Protein AF-0000000067234450 (afdb_homodimer)

Secondary structure (DSSP, 8-state):
--HHHHHHHHHHTSTTEEEEEEEETTS-EEEE--S-HHHHHHHHHHHHHHHHHHHHHHHHH-TT--EEEEEEEESS-EEEEEE-SSEEEEEEE-TTSTT-/--HHHHHHHHHHTSTTEEEEEEEETTS-EEEE--S-HHHHHHHHHHHHHHHHHHHHHHHHH-TT--EEEEEEEESS-EEEEEE-SSEEEEEEE-TTSTT-

Nearest PDB structures (foldseek):
  8glv-assembly1_AI  TM=9.436E-01  e=2.219E-16  Chlamydomonas reinhardtii
  8glv-assembly1_GY  TM=9.343E-01  e=1.827E-13  Chlamydomonas reinhardtii
  7k5b-assembly1_G  TM=9.226E-01  e=9.571E-09  Tetrahymena thermophila
  8bwy-assembly1_G  TM=8.558E-01  e=1.425E-08  Chlamydomonas reinhardtii
  3cpt-assembly1_B  TM=8.451E-01  e=1.209E-04  unclassified

InterPro domains:
  IPR004942 Roadblock/LAMTOR2 domain [PF03259] (5-93)
  IPR004942 Roadblock/LAMTOR2 domain [SM00960] (4-93)
  IPR016561 Dynein light chain roadblock-type 1/2 [PIRSF009998] (1-96)

pLDDT: mean 90.25, std 10.46, range [35.22, 97.88]

Sequence (200 aa):
MSDIESTLTRIQGHKGVIGVIIVNNQGVPLRSTFEHDAMTKQYADLVPGLADLARNLVRDLDPQNDLEFLRIRSHKHEIMVAAKDDFVLLVIQDPNAASTMSDIESTLTRIQGHKGVIGVIIVNNQGVPLRSTFEHDAMTKQYADLVPGLADLARNLVRDLDPQNDLEFLRIRSHKHEIMVAAKDDFVLLVIQDPNAAST

Structure (mmCIF, N/CA/C/O backbone):
data_AF-0000000067234450-model_v1
#
loop_
_entity.id
_entity.type
_entity.pdbx_description
1 polymer 'Dynein light chain roadblock'
#
loop_
_atom_site.group_PDB
_atom_site.id
_atom_site.type_symbol
_atom_site.label_atom_id
_atom_site.label_alt_id
_atom_site.label_comp_id
_atom_site.label_asym_id
_atom_site.label_entity_id
_atom_site.label_seq_id
_atom_site.pdbx_PDB_ins_code
_atom_site.Cartn_x
_atom_site.Cartn_y
_atom_site.Cartn_z
_atom_site.occupancy
_atom_site.B_iso_or_equiv
_atom_site.auth_seq_id
_atom_site.auth_comp_id
_atom_site.auth_asym_id
_atom_site.auth_atom_id
_atom_site.pdbx_PDB_model_num
ATOM 1 N N . MET A 1 1 ? 11.812 23.672 19.453 1 47.47 1 MET A N 1
ATOM 2 C CA . MET A 1 1 ? 11.07 22.859 18.5 1 47.47 1 MET A CA 1
ATOM 3 C C . MET A 1 1 ? 11.188 21.375 18.844 1 47.47 1 MET A C 1
ATOM 5 O O . MET A 1 1 ? 12.289 20.859 19.016 1 47.47 1 MET A O 1
ATOM 9 N N . SER A 1 2 ? 10.125 20.734 19.328 1 68.44 2 SER A N 1
ATOM 10 C CA . SER A 1 2 ? 10.188 19.359 19.828 1 68.44 2 SER A CA 1
ATOM 11 C C . SER A 1 2 ? 10.766 18.422 18.766 1 68.44 2 SER A C 1
ATOM 13 O O . SER A 1 2 ? 10.789 18.75 17.578 1 68.44 2 SER A O 1
ATOM 15 N N . ASP A 1 3 ? 11.547 17.547 19.234 1 80.62 3 ASP A N 1
ATOM 16 C CA . ASP A 1 3 ? 12.203 16.516 18.438 1 80.62 3 ASP A CA 1
ATOM 17 C C . ASP A 1 3 ? 11.281 16 17.328 1 80.62 3 ASP A C 1
ATOM 19 O O . ASP A 1 3 ? 11.719 15.781 16.203 1 80.62 3 ASP A O 1
ATOM 23 N N . ILE A 1 4 ? 10 16.203 17.625 1 79 4 ILE A N 1
ATOM 24 C CA . ILE A 1 4 ? 9.047 15.742 16.625 1 79 4 ILE A CA 1
ATOM 25 C C . ILE A 1 4 ? 8.922 16.781 15.516 1 79 4 ILE A C 1
ATOM 27 O O . ILE A 1 4 ? 8.875 16.422 14.328 1 79 4 ILE A O 1
ATOM 31 N N . GLU A 1 5 ? 8.992 18.047 15.906 1 82.88 5 GLU A N 1
ATOM 32 C CA . GLU A 1 5 ? 8.875 19.125 14.922 1 82.88 5 GLU A CA 1
ATOM 33 C C . GLU A 1 5 ? 10.039 19.109 13.938 1 82.88 5 GLU A C 1
ATOM 35 O O . GLU A 1 5 ? 9.859 19.344 12.742 1 82.88 5 GLU A O 1
ATOM 40 N N . SER A 1 6 ? 11.125 18.875 14.57 1 84.94 6 SER A N 1
ATOM 41 C CA . SER A 1 6 ? 12.305 18.844 13.719 1 84.94 6 SER A CA 1
ATOM 42 C C . SER A 1 6 ? 12.227 17.703 12.703 1 84.94 6 SER A C 1
ATOM 44 O O . SER A 1 6 ? 12.594 17.891 11.539 1 84.94 6 SER A O 1
ATOM 46 N N . THR A 1 7 ? 11.75 16.562 13.164 1 83.94 7 THR A N 1
ATOM 47 C CA . THR A 1 7 ? 11.609 15.422 12.273 1 83.94 7 THR A CA 1
ATOM 48 C C . THR A 1 7 ? 10.57 15.711 11.188 1 83.94 7 THR A C 1
ATOM 50 O O . THR A 1 7 ? 10.797 15.422 10.016 1 83.94 7 THR A O 1
ATOM 53 N N . LEU A 1 8 ? 9.484 16.312 11.555 1 86.75 8 LEU A N 1
ATOM 54 C CA . LEU A 1 8 ? 8.414 16.609 10.609 1 86.75 8 LEU A CA 1
ATOM 55 C C . LEU A 1 8 ? 8.883 17.594 9.547 1 86.75 8 LEU A C 1
ATOM 57 O O . LEU A 1 8 ? 8.539 17.453 8.375 1 86.75 8 LEU A O 1
ATOM 61 N N . THR A 1 9 ? 9.672 18.578 10.078 1 85.31 9 THR A N 1
ATOM 62 C CA . THR A 1 9 ? 10.203 19.594 9.172 1 85.31 9 THR A CA 1
ATOM 63 C C . THR A 1 9 ? 11.141 18.969 8.148 1 85.31 9 THR A C 1
ATOM 65 O O . THR A 1 9 ? 11.109 19.312 6.969 1 85.31 9 THR A O 1
ATOM 68 N N . ARG A 1 10 ? 11.852 18.031 8.68 1 89.62 10 ARG A N 1
ATOM 69 C CA . ARG A 1 10 ? 12.789 17.344 7.797 1 89.62 10 ARG A CA 1
ATOM 70 C C . ARG A 1 10 ? 12.039 16.531 6.734 1 89.62 10 ARG A C 1
ATOM 72 O O . ARG A 1 10 ? 12.375 16.594 5.551 1 89.62 10 ARG A O 1
ATOM 79 N N . ILE A 1 11 ? 11.039 15.875 7.145 1 90.12 11 ILE A N 1
ATOM 80 C CA . ILE A 1 11 ? 10.266 15.047 6.227 1 90.12 11 ILE A CA 1
ATOM 81 C C . ILE A 1 11 ? 9.555 15.93 5.211 1 90.12 11 ILE A C 1
ATOM 83 O O . ILE A 1 11 ? 9.531 15.625 4.016 1 90.12 11 ILE A O 1
ATOM 87 N N . GLN A 1 12 ? 9.023 16.953 5.719 1 89.88 12 GLN A N 1
ATOM 88 C CA . GLN A 1 12 ? 8.297 17.891 4.867 1 89.88 12 GLN A CA 1
ATOM 89 C C . GLN A 1 12 ? 9.219 18.516 3.824 1 89.88 12 GLN A C 1
ATOM 91 O O . GLN A 1 12 ? 8.766 18.922 2.75 1 89.88 12 GLN A O 1
ATOM 96 N N . GLY A 1 13 ? 10.453 18.609 4.184 1 89 13 GLY A N 1
ATOM 97 C CA . GLY A 1 13 ? 11.43 19.234 3.309 1 89 13 GLY A CA 1
ATOM 98 C C . GLY A 1 13 ? 11.867 18.344 2.164 1 89 13 GLY A C 1
ATOM 99 O O . GLY A 1 13 ? 12.5 18.797 1.215 1 89 13 GLY A O 1
ATOM 100 N N . HIS A 1 14 ? 11.508 17.078 2.262 1 89.44 14 HIS A N 1
ATOM 101 C CA . HIS A 1 14 ? 11.867 16.141 1.203 1 89.44 14 HIS A CA 1
ATOM 102 C C . HIS A 1 14 ? 11.117 16.453 -0.088 1 89.44 14 HIS A C 1
ATOM 104 O O . HIS A 1 14 ? 9.945 16.844 -0.053 1 89.44 14 HIS A O 1
ATOM 110 N N . LYS A 1 15 ? 11.836 16.234 -1.174 1 89 15 LYS A N 1
ATOM 111 C CA . LYS A 1 15 ? 11.266 16.516 -2.488 1 89 15 LYS A CA 1
ATOM 112 C C . LYS A 1 15 ? 10 15.695 -2.723 1 89 15 LYS A C 1
ATOM 114 O O . LYS A 1 15 ? 9.992 14.484 -2.5 1 89 15 LYS A O 1
ATOM 119 N N . GLY A 1 16 ? 8.961 16.453 -3.09 1 93.25 16 GLY A N 1
ATOM 120 C CA . GLY A 1 16 ? 7.727 15.789 -3.494 1 93.25 16 GLY A CA 1
ATOM 121 C C . GLY A 1 16 ? 6.734 15.633 -2.359 1 93.25 16 GLY A C 1
ATOM 122 O O . GLY A 1 16 ? 5.57 15.297 -2.586 1 93.25 16 GLY A O 1
ATOM 123 N N . VAL A 1 17 ? 7.211 15.898 -1.128 1 94.81 17 VAL A N 1
ATOM 124 C CA . VAL A 1 17 ? 6.297 15.773 0.002 1 94.81 17 VAL A CA 1
ATOM 125 C C . VAL A 1 17 ? 5.328 16.953 0.019 1 94.81 17 VAL A C 1
ATOM 127 O O . VAL A 1 17 ? 5.746 18.109 -0.006 1 94.81 17 VAL A O 1
ATOM 130 N N . ILE A 1 18 ? 4.105 16.594 0.084 1 94.19 18 ILE A N 1
ATOM 131 C CA . ILE A 1 18 ? 3.033 17.594 0.063 1 94.19 18 ILE A CA 1
ATOM 132 C C . ILE A 1 18 ? 2.564 17.875 1.489 1 94.19 18 ILE A C 1
ATOM 134 O O . ILE A 1 18 ? 2.242 19.016 1.826 1 94.19 18 ILE A O 1
ATOM 138 N N . GLY A 1 19 ? 2.551 16.844 2.34 1 94.81 19 GLY A N 1
ATOM 139 C CA . GLY A 1 19 ? 2.098 17.016 3.713 1 94.81 19 GLY A CA 1
ATOM 140 C C . GLY A 1 19 ? 2.367 15.797 4.582 1 94.81 19 GLY A C 1
ATOM 141 O O . GLY A 1 19 ? 2.621 14.703 4.07 1 94.81 19 GLY A O 1
ATOM 142 N N . VAL A 1 20 ? 2.381 16.094 5.809 1 95.88 20 VAL A N 1
ATOM 143 C CA . VAL A 1 20 ? 2.604 15.062 6.816 1 95.88 20 VAL A CA 1
ATOM 144 C C . VAL A 1 20 ? 1.53 15.156 7.898 1 95.88 20 VAL A C 1
ATOM 146 O O . VAL A 1 20 ? 1.185 16.25 8.344 1 95.88 20 VAL A O 1
ATOM 149 N N . ILE A 1 21 ? 0.968 14.031 8.242 1 95.44 21 ILE A N 1
ATOM 150 C CA . ILE A 1 21 ? -0.018 13.969 9.32 1 95.44 21 ILE A CA 1
ATOM 151 C C . ILE A 1 21 ? 0.368 12.875 10.312 1 95.44 21 ILE A C 1
ATOM 153 O O . ILE A 1 21 ? 0.78 11.781 9.914 1 95.44 21 ILE A O 1
ATOM 157 N N . ILE A 1 22 ? 0.285 13.203 11.547 1 94.94 22 ILE A N 1
ATOM 158 C CA . ILE A 1 22 ? 0.417 12.211 12.602 1 94.94 22 ILE A CA 1
ATOM 159 C C . ILE A 1 22 ? -0.923 12.031 13.32 1 94.94 22 ILE A C 1
ATOM 161 O O . ILE A 1 22 ? -1.525 13.016 13.766 1 94.94 22 ILE A O 1
ATOM 165 N N . VAL A 1 23 ? -1.332 10.758 13.336 1 95 23 VAL A N 1
ATOM 166 C CA . VAL A 1 23 ? -2.627 10.445 13.93 1 95 23 VAL A CA 1
ATOM 167 C C . VAL A 1 23 ? -2.441 9.453 15.078 1 95 23 VAL A C 1
ATOM 169 O O . VAL A 1 23 ? -1.629 8.531 14.992 1 95 23 VAL A O 1
ATOM 172 N N . ASN A 1 24 ? -3.188 9.648 16.156 1 91.25 24 ASN A N 1
ATOM 173 C CA . ASN A 1 24 ? -3.105 8.672 17.25 1 91.25 24 ASN A CA 1
ATOM 174 C C . ASN A 1 24 ? -3.994 7.461 16.969 1 91.25 24 ASN A C 1
ATOM 176 O O . ASN A 1 24 ? -4.609 7.363 15.914 1 91.25 24 ASN A O 1
ATOM 180 N N . A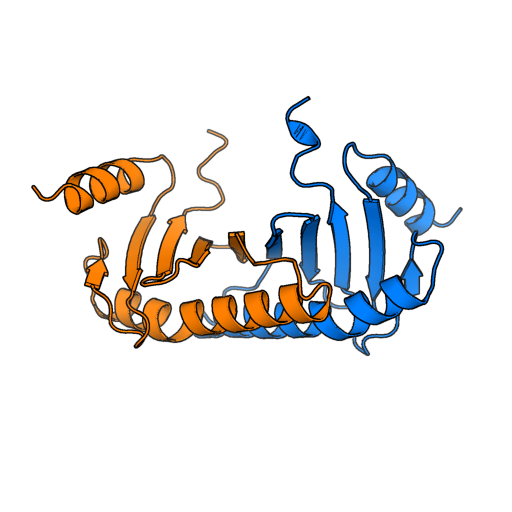SN A 1 25 ? -4.066 6.527 17.969 1 83.19 25 ASN A N 1
ATOM 181 C CA . ASN A 1 25 ? -4.766 5.258 17.781 1 83.19 25 ASN A CA 1
ATOM 182 C C . ASN A 1 25 ? -6.277 5.457 17.75 1 83.19 25 ASN A C 1
ATOM 184 O O . ASN A 1 25 ? -7.016 4.559 17.344 1 83.19 25 ASN A O 1
ATOM 188 N N . GLN A 1 26 ? -6.68 6.684 18.094 1 83.5 26 GLN A N 1
ATOM 189 C CA . GLN A 1 26 ? -8.109 6.977 18.078 1 83.5 26 GLN A CA 1
ATOM 190 C C . GLN A 1 26 ? -8.5 7.695 16.797 1 83.5 26 GLN A C 1
ATOM 192 O O . GLN A 1 26 ? -9.656 8.109 16.641 1 83.5 26 GLN A O 1
ATOM 197 N N . GLY A 1 27 ? -7.543 7.895 15.93 1 85.69 27 GLY A N 1
ATOM 198 C CA . GLY A 1 27 ? -7.824 8.547 14.664 1 85.69 27 GLY A CA 1
ATOM 199 C C . GLY A 1 27 ? -7.805 10.062 14.75 1 85.69 27 GLY A C 1
ATOM 200 O O . GLY A 1 27 ? -8.258 10.75 13.836 1 85.69 27 GLY A O 1
ATOM 201 N N . VAL A 1 28 ? -7.289 10.586 15.883 1 92.44 28 VAL A N 1
ATOM 202 C CA . VAL A 1 28 ? -7.234 12.031 16.094 1 92.44 28 VAL A CA 1
ATOM 203 C C . VAL A 1 28 ? -5.887 12.562 15.617 1 92.44 28 VAL A C 1
ATOM 205 O O . VAL A 1 28 ? -4.832 12.102 16.062 1 92.44 28 VAL A O 1
ATOM 208 N N . PRO A 1 29 ? -5.934 13.539 14.688 1 94.62 29 PRO A N 1
ATOM 209 C CA . PRO A 1 29 ? -4.66 14.117 14.258 1 94.62 29 PRO A CA 1
ATOM 210 C C . PRO A 1 29 ? -3.908 14.805 15.391 1 94.62 29 PRO A C 1
ATOM 212 O O . PRO A 1 29 ? -4.492 15.602 16.125 1 94.62 29 PRO A O 1
ATOM 215 N N . LEU A 1 30 ? -2.697 14.492 15.562 1 92.94 30 LEU A N 1
ATOM 216 C CA . LEU A 1 30 ? -1.814 15.109 16.547 1 92.94 30 LEU A CA 1
ATOM 217 C C . LEU A 1 30 ? -1.025 16.25 15.922 1 92.94 30 LEU A C 1
ATOM 219 O O . LEU A 1 30 ? -0.76 17.266 16.578 1 92.94 30 LEU A O 1
ATOM 223 N N . ARG A 1 31 ? -0.593 16.062 14.734 1 93.12 31 ARG A N 1
ATOM 224 C CA . ARG A 1 31 ? 0.167 17.031 13.953 1 93.12 31 ARG A CA 1
ATOM 225 C C . ARG A 1 31 ? -0.215 16.969 12.477 1 93.12 31 ARG A C 1
ATOM 227 O O . ARG A 1 31 ? -0.597 15.906 11.977 1 93.12 31 ARG A O 1
ATOM 234 N N . SER A 1 32 ? -0.138 18.078 11.875 1 94 32 SER A N 1
ATOM 235 C CA . SER A 1 32 ? -0.39 18.156 10.438 1 94 32 SER A CA 1
ATOM 236 C C . SER A 1 32 ? 0.339 19.344 9.82 1 94 32 SER A C 1
ATOM 238 O O . SER A 1 32 ? 0.414 20.422 10.422 1 94 32 SER A O 1
ATOM 240 N N . THR A 1 33 ? 0.891 19.125 8.688 1 93.38 33 THR A N 1
ATOM 241 C CA . THR A 1 33 ? 1.542 20.234 7.992 1 93.38 33 THR A CA 1
ATOM 242 C C . THR A 1 33 ? 0.594 20.875 6.977 1 93.38 33 THR A C 1
ATOM 244 O O . THR A 1 33 ? 0.949 21.844 6.312 1 93.38 33 THR A O 1
ATOM 247 N N . PHE A 1 34 ? -0.576 20.25 6.848 1 92.12 34 PHE A N 1
ATOM 248 C CA . PHE A 1 34 ? -1.557 20.844 5.945 1 92.12 34 PHE A CA 1
ATOM 249 C C . PHE A 1 34 ? -2.145 22.125 6.547 1 92.12 34 PHE A C 1
ATOM 251 O O . PHE A 1 34 ? -2.379 22.188 7.754 1 92.12 34 PHE A O 1
ATOM 258 N N . GLU A 1 35 ? -2.381 23.062 5.672 1 86.75 35 GLU A N 1
ATOM 259 C CA . GLU A 1 35 ? -2.934 24.344 6.109 1 86.75 35 GLU A CA 1
ATOM 260 C C . GLU A 1 35 ? -4.418 24.219 6.445 1 86.75 35 GLU A C 1
ATOM 262 O O . GLU A 1 35 ? -4.895 24.797 7.418 1 86.75 35 GLU A O 1
ATOM 267 N N . HIS A 1 36 ? -5.055 23.406 5.664 1 84.81 36 HIS A N 1
ATOM 268 C CA . HIS A 1 36 ? -6.5 23.281 5.82 1 84.81 36 HIS A CA 1
ATOM 269 C C . HIS A 1 36 ? -6.855 22.016 6.605 1 84.81 36 HIS A C 1
ATOM 271 O O . HIS A 1 36 ? -6.426 20.922 6.25 1 84.81 36 HIS A O 1
ATOM 277 N N . ASP A 1 37 ? -7.742 22.156 7.559 1 90.06 37 ASP A N 1
ATOM 278 C CA . ASP A 1 37 ? -8.133 21.078 8.469 1 90.06 37 ASP A CA 1
ATOM 279 C C . ASP A 1 37 ? -8.945 20.016 7.746 1 90.06 37 ASP A C 1
ATOM 281 O O . ASP A 1 37 ? -8.922 18.844 8.133 1 90.06 37 ASP A O 1
ATOM 285 N N . ALA A 1 38 ? -9.57 20.469 6.66 1 91.25 38 ALA A N 1
ATOM 286 C CA . ALA A 1 38 ? -10.469 19.547 5.973 1 91.25 38 ALA A CA 1
ATOM 287 C C . ALA A 1 38 ? -9.688 18.375 5.371 1 91.25 38 ALA A C 1
ATOM 289 O O . ALA A 1 38 ? -10.125 17.219 5.441 1 91.25 38 ALA A O 1
ATOM 290 N N . MET A 1 39 ? -8.539 18.656 4.805 1 91 39 MET A N 1
ATOM 291 C CA . MET A 1 39 ? -7.715 17.609 4.215 1 91 39 MET A CA 1
ATOM 292 C C . MET A 1 39 ? -7.152 16.688 5.293 1 91 39 MET A C 1
ATOM 294 O O . MET A 1 39 ? -7.191 15.469 5.152 1 91 39 MET A O 1
ATOM 298 N N . THR A 1 40 ? -6.672 17.312 6.367 1 95.25 40 THR A N 1
ATOM 299 C CA . THR A 1 40 ? -6.172 16.547 7.496 1 95.25 40 THR A CA 1
ATOM 300 C C . THR A 1 40 ? -7.242 15.586 8.008 1 95.25 40 THR A C 1
ATOM 302 O O . THR A 1 40 ? -6.965 14.406 8.234 1 95.25 40 THR A O 1
ATOM 305 N N . LYS A 1 41 ? -8.438 16.125 8.141 1 94.81 41 LYS A N 1
ATOM 306 C CA . LYS A 1 41 ? -9.539 15.32 8.656 1 94.81 41 LYS A CA 1
ATOM 307 C C . LYS A 1 41 ? -9.859 14.156 7.719 1 94.81 41 LYS A C 1
ATOM 309 O O . LYS A 1 41 ? -10.094 13.039 8.172 1 94.81 41 LYS A O 1
ATOM 314 N N . GLN A 1 42 ? -9.875 14.383 6.488 1 94.88 42 GLN A N 1
ATOM 315 C CA . GLN A 1 42 ? -10.195 13.352 5.504 1 94.88 42 GLN A CA 1
ATOM 316 C C . GLN A 1 42 ? -9.188 12.211 5.551 1 94.88 42 GLN A C 1
ATOM 318 O O . GLN A 1 42 ? -9.562 11.047 5.645 1 94.88 42 GLN A O 1
ATOM 323 N N . TYR A 1 43 ? -7.934 12.516 5.492 1 95.94 43 TYR A N 1
ATOM 324 C CA . TYR A 1 43 ? -6.898 11.484 5.539 1 95.94 43 TYR A CA 1
ATOM 325 C C . TYR A 1 43 ? -6.941 10.734 6.867 1 95.94 43 TYR A C 1
ATOM 327 O O . TYR A 1 43 ? -6.824 9.508 6.895 1 95.94 43 TYR A O 1
ATOM 335 N N . ALA A 1 44 ? -7.109 11.516 7.922 1 95.19 44 ALA A N 1
ATOM 336 C CA . ALA A 1 44 ? -7.113 10.922 9.258 1 95.19 44 ALA A CA 1
ATOM 337 C C . ALA A 1 44 ? -8.281 9.953 9.422 1 95.19 44 ALA A C 1
ATOM 339 O O . ALA A 1 44 ? -8.172 8.953 10.141 1 95.19 44 ALA A O 1
ATOM 340 N N . ASP A 1 45 ? -9.336 10.258 8.773 1 94.88 45 ASP A N 1
ATOM 341 C CA . ASP A 1 45 ? -10.539 9.445 8.906 1 94.88 45 ASP A CA 1
ATOM 342 C C . ASP A 1 45 ? -10.43 8.156 8.094 1 94.88 45 ASP A C 1
ATOM 344 O O . ASP A 1 45 ? -11.008 7.137 8.461 1 94.88 45 ASP A O 1
ATOM 348 N N . LEU A 1 46 ? -9.641 8.164 7.059 1 95.5 46 LEU A N 1
ATOM 349 C CA . LEU A 1 46 ? -9.742 7.086 6.082 1 95.5 46 LEU A CA 1
ATOM 350 C C . LEU A 1 46 ? -8.492 6.215 6.113 1 95.5 46 LEU A C 1
ATOM 352 O O . LEU A 1 46 ? -8.586 4.984 6.094 1 95.5 46 LEU A O 1
ATOM 356 N N . VAL A 1 47 ? -7.363 6.738 6.27 1 95.69 47 VAL A N 1
ATOM 357 C CA . VAL A 1 47 ? -6.129 6.051 5.91 1 95.69 47 VAL A CA 1
ATOM 358 C C . VAL A 1 47 ? -5.715 5.109 7.039 1 95.69 47 VAL A C 1
ATOM 360 O O . VAL A 1 47 ? -5.344 3.959 6.789 1 95.69 47 VAL A O 1
ATOM 363 N N . PRO A 1 48 ? -5.902 5.562 8.305 1 94.5 48 PRO A N 1
ATOM 364 C CA . PRO A 1 48 ? -5.516 4.637 9.367 1 94.5 48 PRO A CA 1
ATOM 365 C C . PRO A 1 48 ? -6.324 3.342 9.352 1 94.5 48 PRO A C 1
ATOM 367 O O . PRO A 1 48 ? -5.785 2.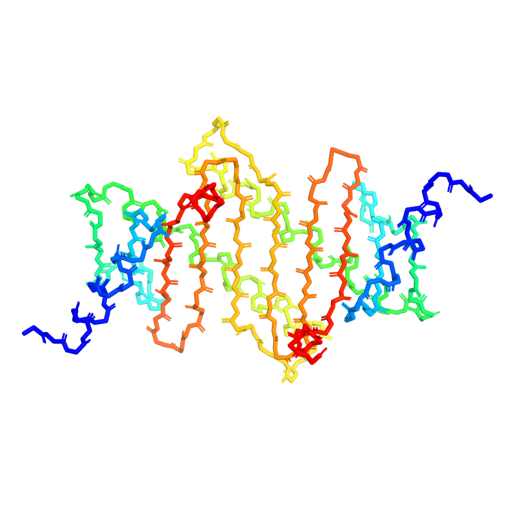27 9.633 1 94.5 48 PRO A O 1
ATOM 370 N N . GLY A 1 49 ? -7.516 3.443 8.977 1 94.5 49 GLY A N 1
ATOM 371 C CA . GLY A 1 49 ? -8.336 2.246 8.875 1 94.5 49 GLY A CA 1
ATOM 372 C C . GLY A 1 49 ? -7.812 1.25 7.855 1 94.5 49 GLY A C 1
ATOM 373 O O . GLY A 1 49 ? -7.824 0.042 8.102 1 94.5 49 GLY A O 1
ATOM 374 N N . LEU A 1 50 ? -7.398 1.719 6.785 1 95.94 50 LEU A N 1
ATOM 375 C CA . LEU A 1 50 ? -6.84 0.856 5.754 1 95.94 50 LEU A CA 1
ATOM 376 C C . LEU A 1 50 ? -5.539 0.213 6.227 1 95.94 50 LEU A C 1
ATOM 378 O O . LEU A 1 50 ? -5.281 -0.958 5.938 1 95.94 50 LEU A O 1
ATOM 382 N N . ALA A 1 51 ? -4.723 0.999 6.914 1 95.25 51 ALA A N 1
ATOM 383 C CA . ALA A 1 51 ? -3.48 0.449 7.453 1 95.25 51 ALA A CA 1
ATOM 384 C C . ALA A 1 51 ? -3.762 -0.693 8.422 1 95.25 51 ALA A C 1
ATOM 386 O O . ALA A 1 51 ? -3.041 -1.695 8.438 1 95.25 51 ALA A O 1
ATOM 387 N N . ASP A 1 52 ? -4.805 -0.517 9.18 1 93.94 52 ASP A N 1
ATOM 388 C CA . ASP A 1 52 ? -5.188 -1.572 10.109 1 93.94 52 ASP A CA 1
ATOM 389 C C . ASP A 1 52 ? -5.613 -2.836 9.367 1 93.94 52 ASP A C 1
ATOM 391 O O . ASP A 1 52 ? -5.246 -3.945 9.758 1 93.94 52 ASP A O 1
ATOM 395 N N . LEU A 1 53 ? -6.395 -2.66 8.328 1 95.94 53 LEU A N 1
ATOM 396 C CA . LEU A 1 53 ? -6.828 -3.801 7.527 1 95.94 53 LEU A CA 1
ATOM 397 C C . LEU A 1 53 ? -5.637 -4.473 6.855 1 95.94 53 LEU A C 1
ATOM 399 O O . LEU A 1 53 ? -5.578 -5.703 6.777 1 95.94 53 LEU A O 1
ATOM 403 N N . ALA A 1 54 ? -4.691 -3.686 6.371 1 96.88 54 ALA A N 1
ATOM 404 C CA . ALA A 1 54 ? -3.477 -4.238 5.781 1 96.88 54 ALA A CA 1
ATOM 405 C C . ALA A 1 54 ? -2.684 -5.039 6.809 1 96.88 54 ALA A C 1
ATOM 407 O O . ALA A 1 54 ? -2.154 -6.109 6.5 1 96.88 54 ALA A O 1
ATOM 408 N N . ARG A 1 55 ? -2.621 -4.504 7.988 1 95.62 55 ARG A N 1
ATOM 409 C CA . ARG A 1 55 ? -1.921 -5.215 9.055 1 95.62 55 ARG A CA 1
ATOM 410 C C . ARG A 1 55 ? -2.574 -6.562 9.336 1 95.62 55 ARG A C 1
ATOM 412 O O . ARG A 1 55 ? -1.887 -7.574 9.469 1 95.62 55 ARG A O 1
ATOM 419 N N . ASN A 1 56 ? -3.885 -6.52 9.43 1 96.62 56 ASN A N 1
ATOM 420 C CA . ASN A 1 56 ? -4.613 -7.762 9.648 1 96.62 56 ASN A CA 1
ATOM 421 C C . ASN A 1 56 ? -4.363 -8.766 8.523 1 96.62 56 ASN A C 1
ATOM 423 O O . ASN A 1 56 ? -4.18 -9.961 8.781 1 96.62 56 ASN A O 1
ATOM 427 N N . LEU A 1 57 ? -4.344 -8.281 7.34 1 97.06 57 LEU A N 1
ATOM 428 C CA . LEU A 1 57 ? -4.082 -9.141 6.191 1 97.06 57 LEU A CA 1
ATOM 429 C C . LEU A 1 57 ? -2.713 -9.805 6.309 1 97.06 57 LEU A C 1
ATOM 431 O O . LEU A 1 57 ? -2.582 -11.016 6.109 1 97.06 57 LEU A O 1
ATOM 435 N N . VAL A 1 58 ? -1.665 -9.016 6.633 1 97.06 58 VAL A N 1
ATOM 436 C CA . VAL A 1 58 ? -0.306 -9.531 6.777 1 97.06 58 VAL A CA 1
ATOM 437 C C . VAL A 1 58 ? -0.278 -10.625 7.848 1 97.06 58 VAL A C 1
ATOM 439 O O . VAL A 1 58 ? 0.325 -11.68 7.645 1 97.06 58 VAL A O 1
ATOM 442 N N . ARG A 1 59 ? -1.01 -10.398 8.883 1 96.88 59 ARG A N 1
ATOM 443 C CA . ARG A 1 59 ? -1.003 -11.344 9.992 1 96.88 59 ARG A CA 1
ATOM 444 C C . ARG A 1 59 ? -1.818 -12.586 9.656 1 96.88 59 ARG A C 1
ATOM 446 O O . ARG A 1 59 ? -1.521 -13.68 10.148 1 96.88 59 ARG A O 1
ATOM 453 N N . ASP A 1 60 ? -2.863 -12.43 8.805 1 97.06 60 ASP A N 1
ATOM 454 C CA . ASP A 1 60 ? -3.625 -13.578 8.328 1 97.06 60 ASP A CA 1
ATOM 455 C C . ASP A 1 60 ? -2.764 -14.477 7.441 1 97.06 60 ASP A C 1
ATOM 457 O O . ASP A 1 60 ? -2.912 -15.703 7.457 1 97.06 60 ASP A O 1
ATOM 461 N N . LEU A 1 61 ? -1.867 -13.859 6.668 1 95.44 61 LEU A N 1
ATOM 462 C CA . LEU A 1 61 ? -0.963 -14.617 5.809 1 95.44 61 LEU A CA 1
ATOM 463 C C . LEU A 1 61 ? 0.132 -15.289 6.629 1 95.44 61 LEU A C 1
ATOM 465 O O . LEU A 1 61 ? 0.532 -16.422 6.328 1 95.44 61 LEU A O 1
ATOM 469 N N . ASP A 1 62 ? 0.616 -14.57 7.664 1 95.88 62 ASP A N 1
ATOM 470 C CA . ASP A 1 62 ? 1.657 -15.055 8.57 1 95.88 62 ASP A CA 1
ATOM 471 C C . ASP A 1 62 ? 1.537 -14.406 9.945 1 95.88 62 ASP A C 1
ATOM 473 O O . ASP A 1 62 ? 1.967 -13.266 10.141 1 95.88 62 ASP A O 1
ATOM 477 N N . PRO A 1 63 ? 1.017 -15.133 10.93 1 95.88 63 PRO A N 1
ATOM 478 C CA . PRO A 1 63 ? 0.744 -14.555 12.25 1 95.88 63 PRO A CA 1
ATOM 479 C C . PRO A 1 63 ? 1.999 -14.016 12.93 1 95.88 63 PRO A C 1
ATOM 481 O O . PRO A 1 63 ? 1.903 -13.234 13.883 1 95.88 63 PRO A O 1
ATOM 484 N N . GLN A 1 64 ? 3.201 -14.414 12.484 1 95.88 64 GLN A N 1
ATOM 485 C CA . GLN A 1 64 ? 4.438 -13.938 13.094 1 95.88 64 GLN A CA 1
ATOM 486 C C . GLN A 1 64 ? 4.961 -12.695 12.375 1 95.88 64 GLN A C 1
ATOM 488 O O . GLN A 1 64 ? 6.016 -12.164 12.734 1 95.88 64 GLN A O 1
ATOM 493 N N . ASN A 1 65 ? 4.355 -12.367 11.398 1 95.31 65 ASN A N 1
ATOM 494 C CA . ASN A 1 65 ? 4.73 -11.219 10.578 1 95.31 65 ASN A CA 1
ATOM 495 C C . ASN A 1 65 ? 3.908 -9.977 10.945 1 95.31 65 ASN A C 1
ATOM 497 O O . ASN A 1 65 ? 2.902 -10.086 11.648 1 95.31 65 ASN A O 1
ATOM 501 N N . ASP A 1 66 ? 4.41 -8.766 10.625 1 94.75 66 ASP A N 1
ATOM 502 C CA . ASP A 1 66 ? 3.697 -7.52 10.891 1 94.75 66 ASP A CA 1
ATOM 503 C C . ASP A 1 66 ? 3.9 -6.52 9.75 1 94.75 66 ASP A C 1
ATOM 505 O O . ASP A 1 66 ? 4.891 -6.594 9.016 1 94.75 66 ASP A O 1
ATOM 509 N N . LEU A 1 67 ? 2.924 -5.672 9.641 1 95.62 67 LEU A N 1
ATOM 510 C CA . LEU A 1 67 ? 3.012 -4.617 8.641 1 95.62 67 LEU A CA 1
ATOM 511 C C . LEU A 1 67 ? 4.109 -3.621 9 1 95.62 67 LEU A C 1
ATOM 513 O O . LEU A 1 67 ? 4.227 -3.207 10.148 1 95.62 67 LEU A O 1
ATOM 517 N N . GLU A 1 68 ? 4.984 -3.248 8.109 1 93.62 68 GLU A N 1
ATOM 518 C CA . GLU A 1 68 ? 5.969 -2.188 8.312 1 93.62 68 GLU A CA 1
ATOM 519 C C . GLU A 1 68 ? 5.52 -0.884 7.656 1 93.62 68 GLU A C 1
ATOM 521 O O . GLU A 1 68 ? 5.5 0.166 8.305 1 93.62 68 GLU A O 1
ATOM 526 N N . PHE A 1 69 ? 5.133 -1.057 6.359 1 93.5 69 PHE A N 1
ATOM 527 C CA . PHE A 1 69 ? 4.762 0.129 5.594 1 93.5 69 PHE A CA 1
ATOM 528 C C . PHE A 1 69 ? 3.678 -0.202 4.574 1 93.5 69 PHE A C 1
ATOM 530 O O . PHE A 1 69 ? 3.574 -1.343 4.121 1 93.5 69 PHE A O 1
ATOM 537 N N . LEU A 1 70 ? 2.814 0.78 4.359 1 96.88 70 LEU A N 1
ATOM 538 C CA . LEU A 1 70 ? 1.81 0.723 3.303 1 96.88 70 LEU A CA 1
ATOM 539 C C . LEU A 1 70 ? 1.949 1.909 2.355 1 96.88 70 LEU A C 1
ATOM 541 O O . LEU A 1 70 ? 2.145 3.043 2.797 1 96.88 70 LEU A O 1
ATOM 545 N N . ARG A 1 71 ? 1.95 1.649 1.119 1 97.19 71 ARG A N 1
ATOM 546 C CA . ARG A 1 71 ? 2.023 2.721 0.13 1 97.19 71 ARG A CA 1
ATOM 547 C C . ARG A 1 71 ? 0.859 2.641 -0.851 1 97.19 71 ARG A C 1
ATOM 549 O O . ARG A 1 71 ? 0.599 1.585 -1.43 1 97.19 71 ARG A O 1
ATOM 556 N N . ILE A 1 72 ? 0.213 3.725 -0.933 1 97.88 72 ILE A N 1
ATOM 557 C CA . ILE A 1 72 ? -0.928 3.857 -1.832 1 97.88 72 ILE A CA 1
ATOM 558 C C . ILE A 1 72 ? -0.607 4.875 -2.924 1 97.88 72 ILE A C 1
ATOM 560 O O . ILE A 1 72 ? -0.46 6.07 -2.645 1 97.88 72 ILE A O 1
ATOM 564 N N . ARG A 1 73 ? -0.537 4.383 -4.09 1 96.5 73 ARG A N 1
ATOM 565 C CA . ARG A 1 73 ? -0.215 5.301 -5.18 1 96.5 73 ARG A CA 1
ATOM 566 C C . ARG A 1 73 ? -1.41 5.492 -6.105 1 96.5 73 ARG A C 1
ATOM 568 O O . ARG A 1 73 ? -1.965 4.52 -6.621 1 96.5 73 ARG A O 1
ATOM 575 N N . SER A 1 74 ? -1.805 6.586 -6.152 1 96.25 74 SER A N 1
ATOM 576 C CA . SER A 1 74 ? -2.818 7.008 -7.113 1 96.25 74 SER A CA 1
ATOM 577 C C . SER A 1 74 ? -2.229 7.938 -8.164 1 96.25 74 SER A C 1
ATOM 579 O O . SER A 1 74 ? -1.029 8.227 -8.148 1 96.25 74 SER A O 1
ATOM 581 N N . HIS A 1 75 ? -3.049 8.398 -9.078 1 93.88 75 HIS A N 1
ATOM 582 C CA . HIS A 1 75 ? -2.594 9.289 -10.141 1 93.88 75 HIS A CA 1
ATOM 583 C C . HIS A 1 75 ? -2.1 10.617 -9.578 1 93.88 75 HIS A C 1
ATOM 585 O O . HIS A 1 75 ? -1.132 11.188 -10.086 1 93.88 75 HIS A O 1
ATOM 591 N N . LYS A 1 76 ? -2.592 11.07 -8.5 1 95 76 LYS A N 1
ATOM 592 C CA . LYS A 1 76 ? -2.328 12.43 -8.039 1 95 76 LYS A CA 1
ATOM 593 C C . LYS A 1 76 ? -1.364 12.43 -6.852 1 95 76 LYS A C 1
ATOM 595 O O . LYS A 1 76 ? -0.542 13.336 -6.715 1 95 76 LYS A O 1
ATOM 600 N N . HIS A 1 77 ? -1.495 11.344 -5.996 1 96.06 77 HIS A N 1
ATOM 601 C CA . HIS A 1 77 ? -0.684 11.32 -4.785 1 96.06 77 HIS A CA 1
ATOM 602 C C . HIS A 1 77 ? -0.186 9.914 -4.48 1 96.06 77 HIS A C 1
ATOM 604 O O . HIS A 1 77 ? -0.774 8.93 -4.941 1 96.06 77 HIS A O 1
ATOM 610 N N . GLU A 1 78 ? 0.833 9.945 -3.871 1 96.88 78 GLU A N 1
ATOM 611 C CA . GLU A 1 78 ? 1.267 8.75 -3.16 1 96.88 78 GLU A CA 1
ATOM 612 C C . GLU A 1 78 ? 1.185 8.938 -1.649 1 96.88 78 GLU A C 1
ATOM 614 O O . GLU A 1 78 ? 1.677 9.938 -1.118 1 96.88 78 GLU A O 1
ATOM 619 N N . ILE A 1 79 ? 0.586 8.039 -0.985 1 97.62 79 ILE A N 1
ATOM 620 C CA . ILE A 1 79 ? 0.466 8.102 0.468 1 97.62 79 ILE A CA 1
ATOM 621 C C . ILE A 1 79 ? 1.317 7 1.101 1 97.62 79 ILE A C 1
ATOM 623 O O . ILE A 1 79 ? 1.121 5.816 0.821 1 97.62 79 ILE A O 1
ATOM 627 N N . MET A 1 80 ? 2.182 7.414 1.911 1 96.12 80 MET A N 1
ATOM 628 C CA . MET A 1 80 ? 2.994 6.48 2.686 1 96.12 80 MET A CA 1
ATOM 629 C C . MET A 1 80 ? 2.52 6.418 4.133 1 96.12 80 MET A C 1
ATOM 631 O O . MET A 1 80 ? 2.328 7.453 4.773 1 96.12 80 MET A O 1
ATOM 635 N N . VAL A 1 81 ? 2.303 5.215 4.539 1 96.5 81 VAL A N 1
ATOM 636 C CA . VAL A 1 81 ? 1.741 5.012 5.871 1 96.5 81 VAL A CA 1
ATOM 637 C C . VAL A 1 81 ? 2.691 4.156 6.707 1 96.5 81 VAL A C 1
ATOM 639 O O . VAL A 1 81 ? 3.018 3.031 6.332 1 96.5 81 VAL A O 1
ATOM 642 N N . ALA A 1 82 ? 3.168 4.738 7.723 1 92.75 82 ALA A N 1
ATOM 643 C CA . ALA A 1 82 ? 3.918 3.969 8.711 1 92.75 82 ALA A CA 1
ATOM 644 C C . ALA A 1 82 ? 3.074 3.707 9.961 1 92.75 82 ALA A C 1
ATOM 646 O O . ALA A 1 82 ? 2.699 4.641 10.664 1 92.75 82 ALA A O 1
ATOM 647 N N . ALA A 1 83 ? 2.74 2.395 10.031 1 82.12 83 ALA A N 1
ATOM 648 C CA . ALA A 1 83 ? 1.924 1.961 11.164 1 82.12 83 ALA A CA 1
ATOM 649 C C . ALA A 1 83 ? 2.785 1.722 12.398 1 82.12 83 ALA A C 1
ATOM 651 O O . ALA A 1 83 ? 3.619 0.814 12.414 1 82.12 83 ALA A O 1
ATOM 652 N N . LYS A 1 84 ? 2.676 2.594 13.328 1 80.25 84 LYS A N 1
ATOM 653 C CA . LYS A 1 84 ? 3.432 2.426 14.57 1 80.25 84 LYS A CA 1
ATOM 654 C C . LYS A 1 84 ? 2.5 2.188 15.75 1 80.25 84 LYS A C 1
ATOM 656 O O . LYS A 1 84 ? 1.284 2.352 15.633 1 80.25 84 LYS A O 1
ATOM 661 N N . ASP A 1 85 ? 2.98 1.709 16.875 1 77.25 85 ASP A N 1
ATOM 662 C CA . ASP A 1 85 ? 2.221 1.24 18.031 1 77.25 85 ASP A CA 1
ATOM 663 C C . ASP A 1 85 ? 1.303 2.336 18.562 1 77.25 85 ASP A C 1
ATOM 665 O O . ASP A 1 85 ? 0.143 2.076 18.891 1 77.25 85 ASP A O 1
ATOM 669 N N . ASP A 1 86 ? 1.773 3.574 18.594 1 84.19 86 ASP A N 1
ATOM 670 C CA . ASP A 1 86 ? 0.989 4.59 19.281 1 84.19 86 ASP A CA 1
ATOM 671 C C . ASP A 1 86 ? 0.468 5.645 18.297 1 84.19 86 ASP A C 1
ATOM 673 O O . ASP A 1 86 ? -0.339 6.496 18.672 1 84.19 86 ASP A O 1
ATOM 677 N N . PHE A 1 87 ? 0.983 5.582 17.156 1 89 87 PHE A N 1
ATOM 678 C CA . PHE A 1 87 ? 0.532 6.559 16.172 1 89 87 PHE A CA 1
ATOM 679 C C . PHE A 1 87 ? 0.752 6.043 14.758 1 89 87 PHE A C 1
ATOM 681 O O . PHE A 1 87 ? 1.45 5.047 14.555 1 89 87 PHE A O 1
ATOM 688 N N . VAL A 1 88 ? 0.013 6.66 13.852 1 93.12 88 VAL A N 1
ATOM 689 C CA . VAL A 1 88 ? 0.185 6.41 12.422 1 93.12 88 VAL A CA 1
ATOM 690 C C . VAL A 1 88 ? 0.718 7.668 11.742 1 93.12 88 VAL A C 1
ATOM 692 O O . VAL A 1 88 ? 0.205 8.766 11.969 1 93.12 88 VAL A O 1
ATOM 695 N N . LEU A 1 89 ? 1.809 7.492 11.047 1 94.06 89 LEU A N 1
ATOM 696 C CA . LEU A 1 89 ? 2.391 8.586 10.273 1 94.06 89 LEU A CA 1
ATOM 697 C C . LEU A 1 89 ? 1.956 8.5 8.812 1 94.06 89 LEU A C 1
ATOM 699 O O . LEU A 1 89 ? 2.102 7.457 8.172 1 94.06 89 LEU A O 1
ATOM 703 N N . LEU A 1 90 ? 1.375 9.57 8.336 1 96.5 90 LEU A N 1
ATOM 704 C CA . LEU A 1 90 ? 0.977 9.68 6.934 1 96.5 90 LEU A CA 1
ATOM 705 C C . LEU A 1 90 ? 1.845 10.703 6.203 1 96.5 90 LEU A C 1
ATOM 707 O O .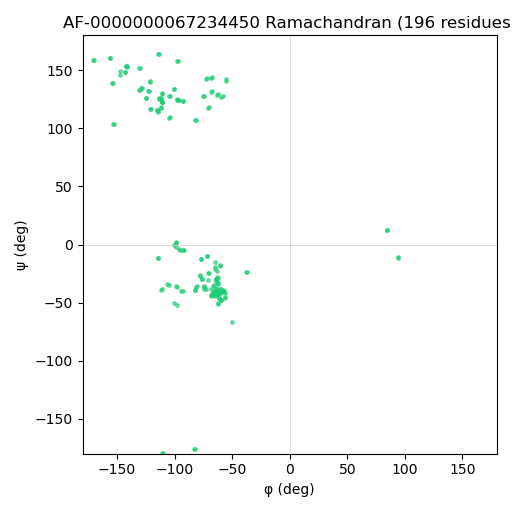 LEU A 1 90 ? 1.933 11.859 6.617 1 96.5 90 LEU A O 1
ATOM 711 N N . VAL A 1 91 ? 2.48 10.273 5.164 1 96.44 91 VAL A N 1
ATOM 712 C CA . VAL A 1 91 ? 3.225 11.18 4.297 1 96.44 91 VAL A CA 1
ATOM 713 C C . VAL A 1 91 ? 2.592 11.203 2.906 1 96.44 91 VAL A C 1
ATOM 715 O O . VAL A 1 91 ? 2.514 10.172 2.234 1 96.44 91 VAL A O 1
ATOM 718 N N . ILE A 1 92 ? 2.082 12.328 2.516 1 96.88 92 ILE A N 1
ATOM 719 C CA . ILE A 1 92 ? 1.466 12.508 1.207 1 96.88 92 ILE A CA 1
ATOM 720 C C . ILE A 1 92 ? 2.469 13.156 0.252 1 96.88 92 ILE A C 1
ATOM 722 O O . ILE A 1 92 ? 3.027 14.211 0.548 1 96.88 92 ILE A O 1
ATOM 726 N N . GLN A 1 93 ? 2.633 12.453 -0.82 1 96.06 93 GLN A N 1
ATOM 727 C CA . GLN A 1 93 ? 3.668 12.906 -1.744 1 96.06 93 GLN A CA 1
ATOM 728 C C . GLN A 1 93 ? 3.137 12.984 -3.172 1 96.06 93 GLN A C 1
ATOM 730 O O . GLN A 1 93 ? 2.178 12.289 -3.52 1 96.06 93 GLN A O 1
ATOM 735 N N . ASP A 1 94 ? 3.773 13.906 -3.914 1 94.19 94 ASP A N 1
ATOM 736 C CA . ASP A 1 94 ? 3.607 13.891 -5.363 1 94.19 94 ASP A CA 1
ATOM 737 C C . ASP A 1 94 ? 4.312 12.688 -5.98 1 94.19 94 ASP A C 1
ATOM 739 O O . ASP A 1 94 ? 5.535 12.562 -5.895 1 94.19 94 ASP A O 1
ATOM 743 N N . PRO A 1 95 ? 3.531 11.867 -6.59 1 90.31 95 PRO A N 1
ATOM 744 C CA . PRO A 1 95 ? 4.16 10.641 -7.094 1 90.31 95 PRO A CA 1
ATOM 745 C C . PRO A 1 95 ? 5.184 10.914 -8.195 1 90.31 95 PRO A C 1
ATOM 747 O O . PRO A 1 95 ? 6.016 10.055 -8.492 1 90.31 95 PRO A O 1
ATOM 750 N N . ASN A 1 96 ? 5.129 11.922 -8.797 1 86.44 96 ASN A N 1
ATOM 751 C CA . ASN A 1 96 ? 5.984 12.219 -9.938 1 86.44 96 ASN A CA 1
ATOM 752 C C . ASN A 1 96 ? 7.164 13.102 -9.539 1 86.44 96 ASN A C 1
ATOM 754 O O . ASN A 1 96 ? 7.965 13.5 -10.383 1 86.44 96 ASN A O 1
ATOM 758 N N . ALA A 1 97 ? 7.199 13.461 -8.32 1 77 97 ALA A N 1
ATOM 759 C CA . ALA A 1 97 ? 8.273 14.375 -7.945 1 77 97 ALA A CA 1
ATOM 760 C C . ALA A 1 97 ? 9.633 13.68 -8.008 1 77 97 ALA A C 1
ATOM 762 O O . ALA A 1 97 ? 10.672 14.344 -8.07 1 77 97 ALA A O 1
ATOM 763 N N . ALA A 1 98 ? 9.93 12.516 -7.695 1 58.69 98 ALA A N 1
ATOM 764 C CA . ALA A 1 98 ? 11.297 12.008 -7.695 1 58.69 98 ALA A CA 1
ATOM 765 C C . ALA A 1 98 ? 11.945 12.18 -9.062 1 58.69 98 ALA A C 1
ATOM 767 O O . ALA A 1 98 ? 13.172 12.234 -9.172 1 58.69 98 ALA A O 1
ATOM 768 N N . SER A 1 99 ? 11.273 11.93 -10.141 1 48.06 99 SER A N 1
ATOM 769 C CA . SER A 1 99 ? 11.977 11.797 -11.414 1 48.06 99 SER A CA 1
ATOM 770 C C . SER A 1 99 ? 12.672 13.102 -11.797 1 48.06 99 SER A C 1
ATOM 772 O O . SER A 1 99 ? 13.484 13.133 -12.719 1 48.06 99 SER A O 1
ATOM 774 N N . THR A 1 100 ? 12.273 14.266 -11.305 1 36.06 100 THR A N 1
ATOM 775 C CA . THR A 1 100 ? 13.07 15.336 -11.898 1 36.06 100 THR A CA 1
ATOM 776 C C . THR A 1 100 ? 14.227 15.719 -10.977 1 36.06 100 THR A C 1
ATOM 778 O O . THR A 1 100 ? 14.055 15.812 -9.758 1 36.06 100 THR A O 1
ATOM 781 N N . MET B 1 1 ? 4.219 -19.75 -26.016 1 48.34 1 MET B N 1
ATOM 782 C CA . MET B 1 1 ? 4.059 -19.156 -24.703 1 48.34 1 MET B CA 1
ATOM 783 C C . MET B 1 1 ? 3.279 -17.859 -24.781 1 48.34 1 MET B C 1
ATOM 785 O O . MET B 1 1 ? 3.611 -16.984 -25.578 1 48.34 1 MET B O 1
ATOM 789 N N . SER B 1 2 ? 2.033 -17.812 -24.297 1 68.5 2 SER B N 1
ATOM 790 C CA . SER B 1 2 ? 1.176 -16.641 -24.469 1 68.5 2 SER B CA 1
ATOM 791 C C . SER B 1 2 ? 1.854 -15.375 -23.938 1 68.5 2 SER B C 1
ATOM 793 O O . SER B 1 2 ? 2.818 -15.461 -23.172 1 68.5 2 SER B O 1
ATOM 795 N N . ASP B 1 3 ? 1.632 -14.352 -24.625 1 80.19 3 ASP B N 1
ATOM 796 C CA . ASP B 1 3 ? 2.137 -13.023 -24.297 1 80.19 3 ASP B CA 1
ATOM 797 C C . ASP B 1 3 ? 2.105 -12.781 -22.797 1 80.19 3 ASP B C 1
ATOM 799 O O . ASP B 1 3 ? 3.033 -12.188 -22.234 1 80.19 3 ASP B O 1
ATOM 803 N N . ILE B 1 4 ? 1.216 -13.539 -22.172 1 79 4 ILE B N 1
ATOM 804 C CA . ILE B 1 4 ? 1.1 -13.367 -20.734 1 79 4 ILE B CA 1
ATOM 805 C C . ILE B 1 4 ? 2.209 -14.141 -20.031 1 79 4 ILE B C 1
ATOM 807 O O . ILE B 1 4 ? 2.824 -13.641 -19.078 1 79 4 ILE B O 1
ATOM 811 N N . GLU B 1 5 ? 2.545 -15.305 -20.609 1 82.69 5 GLU B N 1
ATOM 812 C CA . GLU B 1 5 ? 3.586 -16.141 -20.016 1 82.69 5 GLU B CA 1
ATOM 813 C C . GLU B 1 5 ? 4.945 -15.453 -20.078 1 82.69 5 GLU B C 1
ATOM 815 O O . GLU B 1 5 ? 5.734 -15.531 -19.141 1 82.69 5 GLU B O 1
ATOM 820 N N . SER B 1 6 ? 5.086 -14.891 -21.219 1 84.81 6 SER B N 1
ATOM 821 C CA . SER B 1 6 ? 6.363 -14.203 -21.391 1 84.81 6 SER B CA 1
ATOM 822 C C . SER B 1 6 ? 6.512 -13.055 -20.391 1 84.81 6 SER B C 1
ATOM 824 O O . SER B 1 6 ? 7.59 -12.852 -19.828 1 84.81 6 SER B O 1
ATOM 826 N N . THR B 1 7 ? 5.414 -12.336 -20.203 1 83.81 7 THR B N 1
ATOM 827 C CA 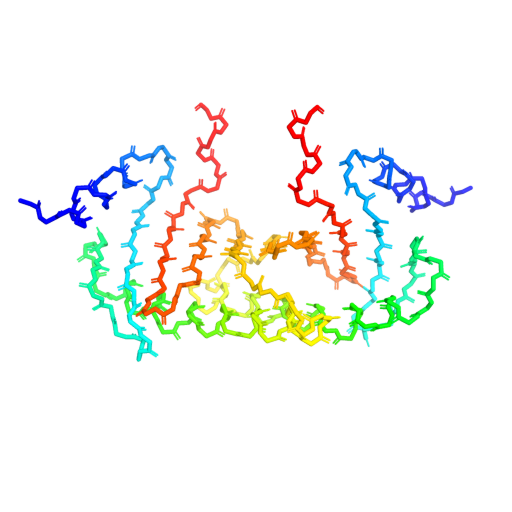. THR B 1 7 ? 5.438 -11.227 -19.266 1 83.81 7 THR B CA 1
ATOM 828 C C . THR B 1 7 ? 5.648 -11.734 -17.844 1 83.81 7 THR B C 1
ATOM 830 O O . THR B 1 7 ? 6.453 -11.18 -17.078 1 83.81 7 THR B O 1
ATOM 833 N N . LEU B 1 8 ? 5 -12.797 -17.484 1 86.62 8 LEU B N 1
ATOM 834 C CA . LEU B 1 8 ? 5.105 -13.352 -16.141 1 86.62 8 LEU B CA 1
ATOM 835 C C . LEU B 1 8 ? 6.52 -13.852 -15.867 1 86.62 8 LEU B C 1
ATOM 837 O O . LEU B 1 8 ? 7.047 -13.672 -14.766 1 86.62 8 LEU B O 1
ATOM 841 N N . THR B 1 9 ? 7.07 -14.477 -16.953 1 85.06 9 THR B N 1
ATOM 842 C CA . THR B 1 9 ? 8.43 -14.984 -16.828 1 85.06 9 THR B CA 1
ATOM 843 C C . THR B 1 9 ? 9.422 -13.844 -16.609 1 85.06 9 THR B C 1
ATOM 845 O O . THR B 1 9 ? 10.336 -13.961 -15.797 1 85.06 9 THR B O 1
ATOM 848 N N . ARG B 1 10 ? 9.109 -12.805 -17.297 1 89.56 10 ARG B N 1
ATOM 849 C CA . ARG B 1 10 ? 9.977 -11.633 -17.156 1 89.56 10 ARG B CA 1
ATOM 850 C C . ARG B 1 10 ? 9.891 -11.055 -15.75 1 89.56 10 ARG B C 1
ATOM 852 O O . ARG B 1 10 ? 10.914 -10.766 -15.133 1 89.56 10 ARG B O 1
ATOM 859 N N . ILE B 1 11 ? 8.734 -10.984 -15.25 1 90.12 11 ILE B N 1
ATOM 860 C CA . ILE B 1 11 ? 8.523 -10.422 -13.922 1 90.12 11 ILE B CA 1
ATOM 861 C C . ILE B 1 11 ? 9.148 -11.336 -12.867 1 90.12 11 ILE B C 1
ATOM 863 O O . ILE B 1 11 ? 9.805 -10.859 -11.938 1 90.12 11 ILE B O 1
ATOM 867 N N . GLN B 1 12 ? 8.922 -12.555 -13.086 1 89.81 12 GLN B N 1
ATOM 868 C CA . GLN B 1 12 ? 9.445 -13.547 -12.148 1 89.81 12 GLN B CA 1
ATOM 869 C C . GLN B 1 12 ? 10.977 -13.523 -12.125 1 89.81 12 GLN B C 1
ATOM 871 O O . GLN B 1 12 ? 11.594 -13.891 -11.125 1 89.81 12 GLN B O 1
ATOM 876 N N . GLY B 1 13 ? 11.516 -13.133 -13.211 1 89 13 GLY B N 1
ATOM 877 C CA . GLY B 1 13 ? 12.961 -13.117 -13.344 1 89 13 GLY B CA 1
ATOM 878 C C . GLY B 1 13 ? 13.609 -11.938 -12.641 1 89 13 GLY B C 1
ATOM 879 O O . GLY B 1 13 ? 14.828 -11.906 -12.469 1 89 13 GLY B O 1
ATOM 880 N N . HIS B 1 14 ? 12.797 -10.992 -12.242 1 89.56 14 HIS B N 1
ATOM 881 C CA . HIS B 1 14 ? 13.32 -9.828 -11.547 1 89.56 14 HIS B CA 1
ATOM 882 C C . HIS B 1 14 ? 13.852 -10.195 -10.164 1 89.56 14 HIS B C 1
ATOM 884 O O . HIS B 1 14 ? 13.273 -11.047 -9.484 1 89.56 14 HIS B O 1
ATOM 890 N N . LYS B 1 15 ? 14.938 -9.516 -9.828 1 89.25 15 LYS B N 1
ATOM 891 C CA . LYS B 1 15 ? 15.578 -9.773 -8.539 1 89.25 15 LYS B CA 1
ATOM 892 C C . LYS B 1 15 ? 14.609 -9.539 -7.383 1 89.25 15 LYS B C 1
ATOM 894 O O . LYS B 1 15 ? 13.938 -8.508 -7.328 1 89.25 15 LYS B O 1
ATOM 899 N N . GLY B 1 16 ? 14.539 -10.586 -6.547 1 93.38 16 GLY B N 1
ATOM 900 C CA . GLY B 1 16 ? 13.773 -10.445 -5.32 1 93.38 16 GLY B CA 1
ATOM 901 C C . GLY B 1 16 ? 12.336 -10.93 -5.449 1 93.38 16 GLY B C 1
ATOM 902 O O . GLY B 1 16 ? 11.633 -11.086 -4.449 1 93.38 16 GLY B O 1
ATOM 903 N N . VAL B 1 17 ? 11.922 -11.195 -6.711 1 94.88 17 VAL B N 1
ATOM 904 C CA . VAL B 1 17 ? 10.555 -11.672 -6.898 1 94.88 17 VAL B CA 1
ATOM 905 C C . VAL B 1 17 ? 10.453 -13.133 -6.465 1 94.88 17 VAL B C 1
ATOM 907 O O . VAL B 1 17 ? 11.219 -13.984 -6.93 1 94.88 17 VAL B O 1
ATOM 910 N N . ILE B 1 18 ? 9.508 -13.336 -5.637 1 94.25 18 ILE B N 1
ATOM 911 C CA . ILE B 1 18 ? 9.281 -14.664 -5.078 1 94.25 18 ILE B CA 1
ATOM 912 C C . ILE B 1 18 ? 8.164 -15.367 -5.848 1 94.25 18 ILE B C 1
ATOM 914 O O . ILE B 1 18 ? 8.227 -16.578 -6.074 1 94.25 18 ILE B O 1
ATOM 918 N N . GLY B 1 19 ? 7.156 -14.609 -6.27 1 94.75 19 GLY B N 1
ATOM 919 C CA . GLY B 1 19 ? 6.031 -15.195 -6.988 1 94.75 19 GLY B CA 1
ATOM 920 C C . GLY B 1 19 ? 5.105 -14.148 -7.586 1 94.75 19 GLY B C 1
ATOM 921 O O . GLY B 1 19 ? 5.141 -12.984 -7.199 1 94.75 19 GLY B O 1
ATOM 922 N N . VAL B 1 20 ? 4.418 -14.625 -8.531 1 95.81 20 VAL B N 1
ATOM 923 C CA . VAL B 1 20 ? 3.449 -13.789 -9.234 1 95.81 20 VAL B CA 1
ATOM 924 C C . VAL B 1 20 ? 2.109 -14.516 -9.32 1 95.81 20 VAL B C 1
ATOM 926 O O . VAL B 1 20 ? 2.061 -15.711 -9.602 1 95.81 20 VAL B O 1
ATOM 929 N N . ILE B 1 21 ? 1.053 -13.797 -8.992 1 95.44 21 ILE B N 1
ATOM 930 C CA . ILE B 1 21 ? -0.296 -14.336 -9.109 1 95.44 21 ILE B CA 1
ATOM 931 C C . ILE B 1 21 ? -1.178 -13.375 -9.898 1 95.44 21 ILE B C 1
ATOM 933 O O . ILE B 1 21 ? -1.116 -12.164 -9.695 1 95.44 21 ILE B O 1
ATOM 937 N N . ILE B 1 22 ? -1.904 -13.922 -10.789 1 94.94 22 ILE B N 1
ATOM 938 C CA . ILE B 1 22 ? -2.945 -13.172 -11.477 1 94.94 22 ILE B CA 1
ATOM 939 C C . ILE B 1 22 ? -4.32 -13.695 -11.07 1 94.94 22 ILE B C 1
ATOM 941 O O . ILE B 1 22 ? -4.582 -14.898 -11.164 1 94.94 22 ILE B O 1
ATOM 945 N N . VAL B 1 23 ? -5.121 -12.711 -10.609 1 95 23 VAL B N 1
ATOM 946 C CA . VAL B 1 23 ? -6.445 -13.07 -10.117 1 95 23 VAL B CA 1
ATOM 947 C C . VAL B 1 23 ? -7.512 -12.32 -10.906 1 95 23 VAL B C 1
ATOM 949 O O . VAL B 1 23 ? -7.34 -11.141 -11.227 1 95 23 VAL B O 1
ATOM 952 N N . ASN B 1 24 ? -8.617 -13 -11.227 1 91.19 24 ASN B N 1
ATOM 953 C CA . ASN B 1 24 ? -9.695 -12.289 -11.906 1 91.19 24 ASN B CA 1
ATOM 954 C C . ASN B 1 24 ? -10.578 -11.539 -10.914 1 91.19 24 ASN B C 1
ATOM 956 O O . ASN B 1 24 ? -10.297 -11.523 -9.719 1 91.19 24 ASN B O 1
ATOM 960 N N . ASN B 1 25 ? -11.664 -10.914 -11.438 1 83.44 25 ASN B N 1
ATOM 961 C CA . ASN B 1 25 ? -12.516 -10.055 -10.625 1 83.44 25 ASN B CA 1
ATOM 962 C C . ASN B 1 25 ? -13.352 -10.859 -9.633 1 83.44 25 ASN B C 1
ATOM 964 O O . ASN B 1 25 ? -13.922 -10.297 -8.695 1 83.44 25 ASN B O 1
ATOM 968 N N . GLN B 1 26 ? -13.312 -12.164 -9.836 1 83.62 26 GLN B N 1
ATOM 969 C CA . GLN B 1 26 ? -14.062 -13.023 -8.922 1 83.62 26 GLN B CA 1
ATOM 970 C C . GLN B 1 26 ? -13.156 -13.609 -7.848 1 83.62 26 GLN B C 1
ATOM 972 O O . GLN B 1 26 ? -13.586 -14.445 -7.051 1 83.62 26 GLN B O 1
ATOM 977 N N . GLY B 1 27 ? -11.906 -13.242 -7.887 1 85.75 27 GLY B N 1
ATOM 978 C CA . GLY B 1 27 ? -10.961 -13.719 -6.887 1 85.75 27 GLY B CA 1
ATOM 979 C C . GLY B 1 27 ? -10.375 -15.078 -7.23 1 85.75 27 GLY B C 1
ATOM 980 O O . GLY B 1 27 ? -9.758 -15.719 -6.379 1 85.75 27 GLY B O 1
ATOM 981 N N . VAL B 1 28 ? -10.586 -15.516 -8.477 1 92.44 28 VAL B N 1
ATOM 982 C CA . VAL B 1 28 ? -10.078 -16.812 -8.914 1 92.44 28 VAL B CA 1
ATOM 983 C C . VAL B 1 28 ? -8.703 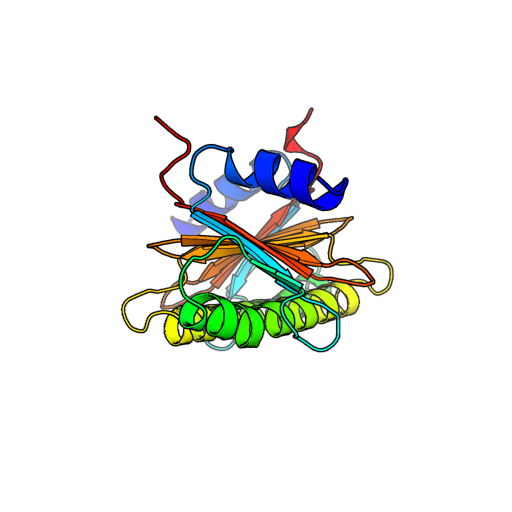-16.641 -9.547 1 92.44 28 VAL B C 1
ATOM 985 O O . VAL B 1 28 ? -8.539 -15.867 -10.492 1 92.44 28 VAL B O 1
ATOM 988 N N . PRO B 1 29 ? -7.703 -17.375 -9 1 94.5 29 PRO B N 1
ATOM 989 C CA . PRO B 1 29 ? -6.383 -17.266 -9.625 1 94.5 29 PRO B CA 1
ATOM 990 C C . PRO B 1 29 ? -6.379 -17.766 -11.07 1 94.5 29 PRO B C 1
ATOM 992 O O . PRO B 1 29 ? -6.887 -18.859 -11.359 1 94.5 29 PRO B O 1
ATOM 995 N N . LEU B 1 30 ? -5.891 -17 -11.953 1 92.75 30 LEU B N 1
ATOM 996 C CA . LEU B 1 30 ? -5.738 -17.344 -13.359 1 92.75 30 LEU B CA 1
ATOM 997 C C . LEU B 1 30 ? -4.355 -17.922 -13.633 1 92.75 30 LEU B C 1
ATOM 999 O O . LEU B 1 30 ? -4.207 -18.828 -14.453 1 92.75 30 LEU B O 1
ATOM 1003 N N . ARG B 1 31 ? -3.371 -17.359 -13.023 1 93 31 ARG B N 1
ATOM 1004 C CA . ARG B 1 31 ? -1.975 -17.781 -13.125 1 93 31 ARG B CA 1
ATOM 1005 C C . ARG B 1 31 ? -1.257 -17.625 -11.789 1 93 31 ARG B C 1
ATOM 1007 O O . ARG B 1 31 ? -1.604 -16.75 -10.992 1 93 31 ARG B O 1
ATOM 1014 N N . SER B 1 32 ? -0.344 -18.484 -11.594 1 93.88 32 SER B N 1
ATOM 1015 C CA . SER B 1 32 ? 0.49 -18.422 -10.398 1 93.88 32 SER B CA 1
ATOM 1016 C C . SER B 1 32 ? 1.852 -19.062 -10.641 1 93.88 32 SER B C 1
ATOM 1018 O O . SER B 1 32 ? 1.947 -20.094 -11.305 1 93.88 32 SER B O 1
ATOM 1020 N N . THR B 1 33 ? 2.859 -18.453 -10.148 1 93.31 33 THR B N 1
ATOM 1021 C CA . THR B 1 33 ? 4.188 -19.047 -10.266 1 93.31 33 THR B CA 1
ATOM 1022 C C . THR B 1 33 ? 4.547 -19.828 -9.008 1 93.31 33 THR B C 1
ATOM 1024 O O . THR B 1 33 ? 5.617 -20.438 -8.93 1 93.31 33 THR B O 1
ATOM 1027 N N . PHE B 1 34 ? 3.66 -19.766 -8.023 1 92.06 34 PHE B N 1
ATOM 1028 C CA . PHE B 1 34 ? 3.902 -20.547 -6.82 1 92.06 34 PHE B CA 1
ATOM 1029 C C . PHE B 1 34 ? 3.666 -22.031 -7.082 1 92.06 34 PHE B C 1
ATOM 1031 O O . PHE B 1 34 ? 2.746 -22.406 -7.812 1 92.06 34 PHE B O 1
ATOM 1038 N N . GLU B 1 35 ? 4.5 -22.812 -6.461 1 86.88 35 GLU B N 1
ATOM 1039 C CA . GLU B 1 35 ? 4.398 -24.266 -6.625 1 86.88 35 GLU B CA 1
ATOM 1040 C C . GLU B 1 35 ? 3.213 -24.828 -5.844 1 86.88 35 GLU B C 1
ATOM 1042 O O . GLU B 1 35 ? 2.514 -25.719 -6.324 1 86.88 35 GLU B O 1
ATOM 1047 N N . HIS B 1 36 ? 3 -24.219 -4.715 1 84.75 36 HIS B N 1
ATOM 1048 C CA . HIS B 1 36 ? 1.955 -24.734 -3.834 1 84.75 36 HIS B CA 1
ATOM 1049 C C . HIS B 1 36 ? 0.682 -23.906 -3.955 1 84.75 36 HIS B C 1
ATOM 1051 O O . HIS B 1 36 ? 0.715 -22.672 -3.793 1 84.75 36 HIS B O 1
ATOM 1057 N N . ASP B 1 37 ? -0.439 -24.562 -4.078 1 89.88 37 ASP B N 1
ATOM 1058 C CA . ASP B 1 37 ? -1.738 -23.938 -4.301 1 89.88 37 ASP B CA 1
ATOM 1059 C C . ASP B 1 37 ? -2.215 -23.203 -3.053 1 89.88 37 ASP B C 1
ATOM 1061 O O . ASP B 1 37 ? -2.959 -22.219 -3.148 1 89.88 37 ASP B O 1
ATOM 1065 N N . ALA B 1 38 ? -1.684 -23.672 -1.924 1 91.12 38 ALA B N 1
ATOM 1066 C CA . ALA B 1 38 ? -2.172 -23.094 -0.673 1 91.12 38 ALA B CA 1
ATOM 1067 C C . ALA B 1 38 ? -1.78 -21.625 -0.554 1 91.12 38 ALA B C 1
ATOM 1069 O O . ALA B 1 38 ? -2.582 -20.797 -0.115 1 91.12 38 ALA B O 1
ATOM 1070 N N . MET B 1 39 ? -0.577 -21.312 -0.954 1 90.81 39 MET B N 1
ATOM 1071 C CA . MET B 1 39 ? -0.114 -19.922 -0.889 1 90.81 39 MET B CA 1
ATOM 1072 C C . MET B 1 39 ? -0.865 -19.047 -1.89 1 90.81 39 MET B C 1
ATOM 1074 O O . MET B 1 39 ? -1.31 -17.953 -1.553 1 90.81 39 MET B O 1
ATOM 1078 N N . THR B 1 40 ? -1.021 -19.594 -3.096 1 95.12 40 THR B N 1
ATOM 1079 C CA . THR B 1 40 ? -1.787 -18.891 -4.121 1 95.12 40 THR B CA 1
ATOM 1080 C C . THR B 1 40 ? -3.191 -18.578 -3.619 1 95.12 40 THR B C 1
ATOM 1082 O O . THR B 1 40 ? -3.668 -17.438 -3.768 1 95.12 40 THR B O 1
ATOM 1085 N N . LYS B 1 41 ? -3.787 -19.562 -3.018 1 94.75 41 LYS B N 1
ATOM 1086 C CA . LYS B 1 41 ? -5.152 -19.406 -2.527 1 94.75 41 LYS B CA 1
ATOM 1087 C C . LYS B 1 41 ? -5.215 -18.344 -1.433 1 94.75 41 LYS B C 1
ATOM 1089 O O . LYS B 1 41 ? -6.133 -17.516 -1.411 1 94.75 41 LYS B O 1
ATOM 1094 N N . GLN B 1 42 ? -4.312 -18.344 -0.562 1 94.81 42 GLN B N 1
ATOM 1095 C CA . GLN B 1 42 ? -4.297 -17.391 0.545 1 94.81 42 GLN B CA 1
ATOM 1096 C C . GLN B 1 42 ? -4.176 -15.953 0.036 1 94.81 42 GLN B C 1
ATOM 1098 O O . GLN B 1 42 ? -4.965 -15.086 0.419 1 94.81 42 GLN B O 1
ATOM 1103 N N . TYR B 1 43 ? -3.238 -15.68 -0.811 1 95.81 43 TYR B N 1
ATOM 1104 C CA . TYR B 1 43 ? -3.062 -14.344 -1.359 1 95.81 43 TYR B CA 1
ATOM 1105 C C . TYR B 1 43 ? -4.281 -13.914 -2.168 1 95.81 43 TYR B C 1
ATOM 1107 O O . TYR B 1 43 ? -4.746 -12.781 -2.055 1 95.81 43 TYR B O 1
ATOM 1115 N N . ALA B 1 44 ? -4.758 -14.867 -2.953 1 95.12 44 ALA B N 1
ATOM 1116 C CA . ALA B 1 44 ? -5.891 -14.57 -3.822 1 95.12 44 ALA B CA 1
ATOM 1117 C C . ALA B 1 44 ? -7.133 -14.227 -3.002 1 95.12 44 ALA B C 1
ATOM 1119 O O . ALA B 1 44 ? -7.957 -13.414 -3.422 1 95.12 44 ALA B O 1
ATOM 1120 N N . ASP B 1 45 ? -7.223 -14.82 -1.88 1 94.88 45 ASP B N 1
ATOM 1121 C CA . ASP B 1 45 ? -8.398 -14.617 -1.037 1 94.88 45 ASP B CA 1
ATOM 1122 C C . ASP B 1 45 ? -8.328 -13.281 -0.304 1 94.88 45 ASP B C 1
ATOM 1124 O O . ASP B 1 45 ? -9.359 -12.672 -0.02 1 94.88 45 ASP B O 1
ATOM 1128 N N . LEU B 1 46 ? -7.152 -12.789 -0.063 1 95.5 46 LEU B N 1
ATOM 1129 C CA . LEU B 1 46 ? -7.02 -11.695 0.894 1 95.5 46 LEU B CA 1
ATOM 1130 C C . LEU B 1 46 ? -6.625 -10.398 0.191 1 95.5 46 LEU B C 1
ATOM 1132 O O . LEU B 1 46 ? -7.176 -9.336 0.481 1 95.5 46 LEU B O 1
ATOM 1136 N N . VAL B 1 47 ? -5.809 -10.422 -0.757 1 95.69 47 VAL B N 1
ATOM 1137 C CA . VAL B 1 47 ? -5.086 -9.234 -1.202 1 95.69 47 VAL B CA 1
ATOM 1138 C C . VAL B 1 47 ? -5.973 -8.414 -2.137 1 95.69 47 VAL B C 1
ATOM 1140 O O . VAL B 1 47 ? -6.059 -7.191 -2.006 1 95.69 47 VAL B O 1
ATOM 1143 N N . PRO B 1 48 ? -6.734 -9.117 -3.006 1 94.56 48 PRO B N 1
ATOM 1144 C CA . PRO B 1 48 ? -7.59 -8.312 -3.883 1 94.56 48 PRO B CA 1
ATOM 1145 C C . PRO B 1 48 ? -8.617 -7.492 -3.113 1 94.56 48 PRO B C 1
ATOM 1147 O O . PRO B 1 48 ? -8.922 -6.359 -3.498 1 94.56 48 PRO B O 1
ATOM 1150 N N . GLY B 1 49 ? -9.078 -8.016 -2.072 1 94.5 49 GLY B N 1
ATOM 1151 C CA . GLY B 1 49 ? -10.023 -7.277 -1.252 1 94.5 49 GLY B CA 1
ATOM 1152 C C . GLY B 1 49 ? -9.438 -5.996 -0.685 1 94.5 49 GLY B C 1
ATOM 1153 O O . GLY B 1 49 ? -10.117 -4.965 -0.647 1 94.5 49 GLY B O 1
ATOM 1154 N N . LEU B 1 50 ? -8.266 -6.059 -0.26 1 95.94 50 LEU B N 1
ATOM 1155 C CA . LEU B 1 50 ? -7.594 -4.879 0.271 1 95.94 50 LEU B CA 1
ATOM 1156 C C . LEU B 1 50 ? -7.371 -3.84 -0.824 1 95.94 50 LEU B C 1
ATOM 1158 O O . LEU B 1 50 ? -7.512 -2.639 -0.584 1 95.94 50 LEU B O 1
ATOM 1162 N N . ALA B 1 51 ? -7 -4.316 -1.999 1 95.31 51 ALA B N 1
ATOM 1163 C CA . ALA B 1 51 ? -6.812 -3.398 -3.121 1 95.31 51 ALA B CA 1
ATOM 1164 C C . ALA B 1 51 ? -8.109 -2.662 -3.449 1 95.31 51 ALA B C 1
ATOM 1166 O O . ALA B 1 51 ? -8.094 -1.471 -3.766 1 95.31 51 ALA B O 1
ATOM 1167 N N . ASP B 1 52 ? -9.18 -3.383 -3.344 1 93.88 52 ASP B N 1
ATOM 1168 C CA . ASP B 1 52 ? -10.477 -2.762 -3.59 1 93.88 52 ASP B CA 1
ATOM 1169 C C . ASP B 1 52 ? -10.773 -1.687 -2.549 1 93.88 52 ASP B C 1
ATOM 1171 O O . ASP B 1 52 ? -11.273 -0.611 -2.885 1 93.88 52 ASP B O 1
ATOM 1175 N N . LEU B 1 53 ? -10.508 -1.99 -1.301 1 96 53 LEU B N 1
ATOM 1176 C CA . LEU B 1 53 ? -10.719 -1.019 -0.234 1 96 53 LEU B CA 1
ATOM 1177 C C . LEU B 1 53 ? -9.82 0.197 -0.416 1 96 53 LEU B C 1
ATOM 1179 O O . LEU B 1 53 ? -10.242 1.331 -0.185 1 96 53 LEU B O 1
ATOM 1183 N N . ALA B 1 54 ? -8.578 -0.032 -0.828 1 96.88 54 ALA B N 1
ATOM 1184 C CA . ALA B 1 54 ? -7.664 1.07 -1.111 1 96.88 54 ALA B CA 1
ATOM 1185 C C . ALA B 1 54 ? -8.188 1.941 -2.248 1 96.88 54 ALA B C 1
ATOM 1187 O O . ALA B 1 54 ? -8.102 3.17 -2.189 1 96.88 54 ALA B O 1
ATOM 1188 N N . ARG B 1 55 ? -8.711 1.298 -3.229 1 95.69 55 ARG B N 1
ATOM 1189 C CA . ARG B 1 55 ? -9.289 2.041 -4.348 1 95.69 55 ARG B CA 1
ATOM 1190 C C . ARG B 1 55 ? -10.445 2.92 -3.887 1 95.69 55 ARG B C 1
ATOM 1192 O O . ARG B 1 55 ? -10.539 4.086 -4.27 1 95.69 55 ARG B O 1
ATOM 1199 N N . ASN B 1 56 ? -11.297 2.32 -3.092 1 96.62 56 ASN B N 1
ATOM 1200 C CA . ASN B 1 56 ? -12.414 3.086 -2.551 1 96.62 56 ASN B CA 1
ATOM 1201 C C . ASN B 1 56 ? -11.93 4.277 -1.729 1 96.62 56 ASN B C 1
ATOM 1203 O O . ASN B 1 56 ? -12.484 5.371 -1.829 1 96.62 56 ASN B O 1
ATOM 1207 N N . LEU B 1 57 ? -10.938 4.059 -0.968 1 97.12 57 LEU B N 1
ATOM 1208 C CA . LEU B 1 57 ? -10.367 5.129 -0.159 1 97.12 57 LEU B CA 1
ATOM 1209 C C . LEU B 1 57 ? -9.875 6.273 -1.039 1 97.12 57 LEU B C 1
ATOM 1211 O O . LEU B 1 57 ? -10.164 7.441 -0.771 1 97.12 57 LEU B O 1
ATOM 1215 N N . VAL B 1 58 ? -9.117 5.953 -2.107 1 97.06 58 VAL B N 1
ATOM 1216 C CA . VAL B 1 58 ? -8.586 6.949 -3.031 1 97.06 58 VAL B CA 1
ATOM 1217 C C . VAL B 1 58 ? -9.734 7.754 -3.639 1 97.06 58 VAL B C 1
ATOM 1219 O O . VAL B 1 58 ? -9.672 8.984 -3.713 1 97.06 58 VAL B O 1
ATOM 1222 N N . ARG B 1 59 ? -10.781 7.066 -3.938 1 96.94 59 ARG B N 1
ATOM 1223 C CA . ARG B 1 59 ? -11.914 7.723 -4.586 1 96.94 59 ARG B CA 1
ATOM 1224 C C . ARG B 1 59 ? -12.711 8.547 -3.586 1 96.94 59 ARG B C 1
ATOM 1226 O O . ARG B 1 59 ? -13.312 9.562 -3.949 1 96.94 59 ARG B O 1
ATOM 1233 N N . ASP B 1 60 ? -12.719 8.117 -2.311 1 97.19 60 ASP B N 1
ATOM 1234 C CA . ASP B 1 60 ? -13.359 8.906 -1.257 1 97.19 60 ASP B CA 1
ATOM 1235 C C . ASP B 1 60 ? -12.609 10.211 -1.026 1 97.19 60 ASP B C 1
ATOM 1237 O O . ASP B 1 60 ? -13.219 11.242 -0.728 1 97.19 60 ASP B O 1
ATOM 1241 N N . LEU B 1 61 ? -11.281 10.172 -1.155 1 95.62 61 LEU B N 1
ATOM 1242 C CA . LEU B 1 61 ? -10.461 11.367 -1 1 95.62 61 LEU B CA 1
ATOM 1243 C C . LEU B 1 61 ? -10.617 12.297 -2.205 1 95.62 61 LEU B C 1
ATOM 1245 O O . LEU B 1 61 ? -10.633 13.516 -2.057 1 95.62 61 LEU B O 1
ATOM 1249 N N . ASP B 1 62 ? -10.711 11.695 -3.391 1 95.94 62 ASP B N 1
ATOM 1250 C CA . ASP B 1 62 ? -10.875 12.406 -4.652 1 95.94 62 ASP B CA 1
ATOM 1251 C C . ASP B 1 62 ? -11.586 11.547 -5.691 1 95.94 62 ASP B C 1
ATOM 1253 O O . ASP B 1 62 ? -10.969 10.68 -6.312 1 95.94 62 ASP B O 1
ATOM 1257 N N . PRO B 1 63 ? -12.867 11.797 -5.953 1 96.06 63 PRO B N 1
ATOM 1258 C CA . PRO B 1 63 ? -13.672 10.945 -6.836 1 96.06 63 PRO B CA 1
ATOM 1259 C C . PRO B 1 63 ? -13.117 10.883 -8.258 1 96.06 63 PRO B C 1
ATOM 1261 O O . PRO B 1 63 ? -13.477 9.992 -9.031 1 96.06 63 PRO B O 1
ATOM 1264 N N . GLN B 1 64 ? -12.258 11.828 -8.656 1 96 64 GLN B N 1
ATOM 1265 C CA . GLN B 1 64 ? -11.695 11.828 -10 1 96 64 GLN B CA 1
ATOM 1266 C C . GLN B 1 64 ? -10.375 11.07 -10.039 1 96 64 GLN B C 1
ATOM 1268 O O . GLN B 1 64 ? -9.734 10.984 -11.086 1 96 64 GLN B O 1
ATOM 1273 N N . ASN B 1 65 ? -9.953 10.664 -8.977 1 95.25 65 ASN B N 1
ATOM 1274 C CA . ASN B 1 65 ? -8.703 9.938 -8.828 1 95.25 65 ASN B CA 1
ATOM 1275 C C . ASN B 1 65 ? -8.938 8.43 -8.766 1 95.25 65 ASN B C 1
ATOM 1277 O O . ASN B 1 65 ? -10.07 7.98 -8.578 1 95.25 65 ASN B O 1
ATOM 1281 N N . ASP B 1 66 ? -7.902 7.613 -9.086 1 94.75 66 ASP B N 1
ATOM 1282 C CA . ASP B 1 66 ? -8 6.156 -9.023 1 94.75 66 ASP B CA 1
ATOM 1283 C C . ASP B 1 66 ? -6.699 5.543 -8.516 1 94.75 66 ASP B C 1
ATOM 1285 O O . ASP B 1 66 ? -5.633 6.148 -8.633 1 94.75 66 ASP B O 1
ATOM 1289 N N . LEU B 1 67 ? -6.871 4.387 -7.941 1 95.5 67 LEU B N 1
ATOM 1290 C CA . LEU B 1 67 ? -5.707 3.654 -7.453 1 95.5 67 LEU B CA 1
ATOM 1291 C C . LEU B 1 67 ? -4.852 3.162 -8.617 1 95.5 67 LEU B C 1
ATOM 1293 O O . LEU B 1 67 ? -5.379 2.648 -9.609 1 95.5 67 LEU B O 1
ATOM 1297 N N . GLU B 1 68 ? -3.57 3.355 -8.625 1 93.56 68 GLU B N 1
ATOM 1298 C CA . GLU B 1 68 ? -2.656 2.773 -9.602 1 93.56 68 GLU B CA 1
ATOM 1299 C C . GLU B 1 68 ? -1.984 1.519 -9.055 1 93.56 68 GLU B C 1
ATOM 1301 O O . GLU B 1 68 ? -2.047 0.453 -9.664 1 93.56 68 GLU B O 1
ATOM 1306 N N . PHE B 1 69 ? -1.384 1.708 -7.828 1 93.5 69 PHE B N 1
ATOM 1307 C CA . PHE B 1 69 ? -0.681 0.581 -7.227 1 93.5 69 PHE B CA 1
ATOM 1308 C C . PHE B 1 69 ? -0.783 0.629 -5.707 1 93.5 69 PHE B C 1
ATOM 1310 O O . PHE B 1 69 ? -0.984 1.698 -5.125 1 93.5 69 PHE B O 1
ATOM 1317 N N . LEU B 1 70 ? -0.771 -0.551 -5.121 1 96.81 70 LEU B N 1
ATOM 1318 C CA . LEU B 1 70 ? -0.704 -0.735 -3.676 1 96.81 70 LEU B CA 1
ATOM 1319 C C . LEU B 1 70 ? 0.511 -1.574 -3.291 1 96.81 70 LEU B C 1
ATOM 1321 O O . LEU B 1 70 ? 0.804 -2.582 -3.938 1 96.81 70 LEU B O 1
ATOM 1325 N N . ARG B 1 71 ? 1.23 -1.112 -2.346 1 97.25 71 ARG B N 1
ATOM 1326 C CA . ARG B 1 71 ? 2.381 -1.871 -1.865 1 97.25 71 ARG B CA 1
ATOM 1327 C C . ARG B 1 71 ? 2.287 -2.115 -0.363 1 97.25 71 ARG B C 1
ATOM 1329 O O . ARG B 1 71 ? 2.076 -1.18 0.412 1 97.25 71 ARG B O 1
ATOM 1336 N N . ILE B 1 72 ? 2.393 -3.342 -0.056 1 97.88 72 ILE B N 1
ATOM 1337 C CA . ILE B 1 72 ? 2.342 -3.781 1.334 1 97.88 72 ILE B CA 1
ATOM 1338 C C . ILE B 1 72 ? 3.691 -4.371 1.737 1 97.88 72 ILE B C 1
ATOM 1340 O O . ILE B 1 72 ? 4.094 -5.422 1.228 1 97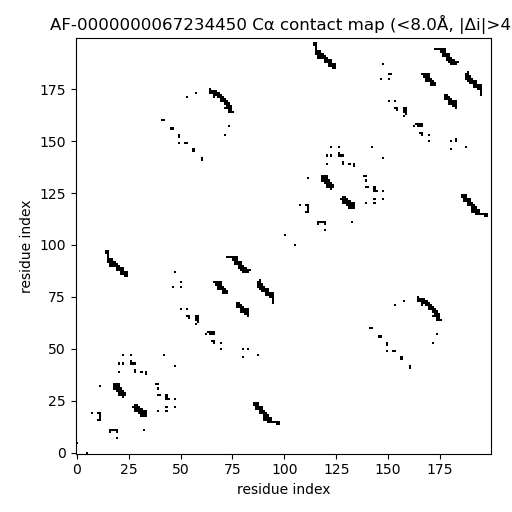.88 72 ILE B O 1
ATOM 1344 N N . ARG 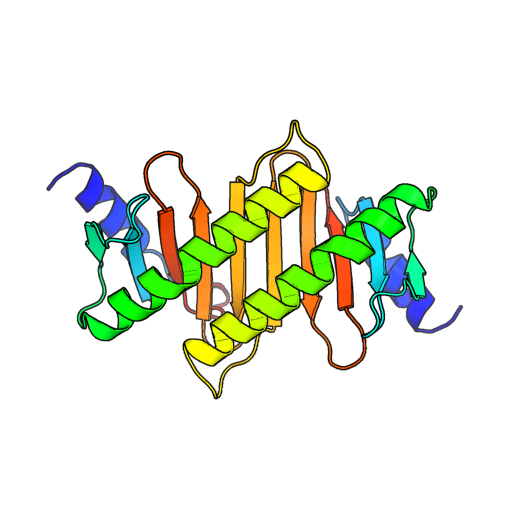B 1 73 ? 4.293 -3.701 2.637 1 96.5 73 ARG B N 1
ATOM 1345 C CA . ARG B 1 73 ? 5.602 -4.203 3.053 1 96.5 73 ARG B CA 1
ATOM 1346 C C . ARG B 1 73 ? 5.559 -4.715 4.488 1 96.5 73 ARG B C 1
ATOM 1348 O O . ARG B 1 73 ? 5.152 -3.992 5.402 1 96.5 73 ARG B O 1
ATOM 1355 N N . SER B 1 74 ? 5.793 -5.848 4.59 1 96.31 74 SER B N 1
ATOM 1356 C CA . SER B 1 74 ? 5.992 -6.484 5.887 1 96.31 74 SER B CA 1
ATOM 1357 C C . SER B 1 74 ? 7.449 -6.883 6.086 1 96.31 74 SER B C 1
ATOM 1359 O O . SER B 1 74 ? 8.289 -6.637 5.223 1 96.31 74 SER B O 1
ATOM 1361 N N . HIS B 1 75 ? 7.762 -7.477 7.215 1 93.75 75 HIS B N 1
ATOM 1362 C CA . HIS B 1 75 ? 9.125 -7.891 7.52 1 93.75 75 HIS B CA 1
ATOM 1363 C C . HIS B 1 75 ? 9.609 -8.969 6.551 1 93.75 75 HIS B C 1
ATOM 1365 O O . HIS B 1 75 ? 10.781 -8.984 6.168 1 93.75 75 HIS B O 1
ATOM 1371 N N . LYS B 1 76 ? 8.781 -9.766 6.027 1 94.88 76 LYS B N 1
ATOM 1372 C CA . LYS B 1 76 ? 9.195 -10.945 5.273 1 94.88 76 LYS B CA 1
ATOM 1373 C C . LYS B 1 76 ? 9.008 -10.734 3.775 1 94.88 76 LYS B C 1
ATOM 1375 O O . LYS B 1 76 ? 9.805 -11.211 2.971 1 94.88 76 LYS B O 1
ATOM 1380 N N . HIS B 1 77 ? 7.906 -9.977 3.426 1 96.12 77 HIS B N 1
ATOM 1381 C CA . HIS B 1 77 ? 7.594 -9.82 2.01 1 96.12 77 HIS B CA 1
ATOM 1382 C C . HIS B 1 77 ? 7.109 -8.406 1.705 1 96.12 77 HIS B C 1
ATOM 1384 O O . HIS B 1 77 ? 6.637 -7.699 2.6 1 96.12 77 HIS B O 1
ATOM 1390 N N . GLU B 1 78 ? 7.34 -8.109 0.573 1 96.88 78 GLU B N 1
ATOM 1391 C CA . GLU B 1 78 ? 6.633 -6.98 -0.021 1 96.88 78 GLU B CA 1
ATOM 1392 C C . GLU B 1 78 ? 5.66 -7.449 -1.101 1 96.88 78 GLU B C 1
ATOM 1394 O O . GLU B 1 78 ? 6.035 -8.211 -1.994 1 96.88 78 GLU B O 1
ATOM 1399 N N . ILE B 1 79 ? 4.469 -7.008 -1.026 1 97.56 79 ILE B N 1
ATOM 1400 C CA . ILE B 1 79 ? 3.455 -7.367 -2.01 1 97.56 79 ILE B CA 1
ATOM 1401 C C . ILE B 1 79 ? 3.092 -6.145 -2.848 1 97.56 79 ILE B C 1
ATOM 1403 O O . ILE B 1 79 ? 2.656 -5.121 -2.311 1 97.56 79 ILE B O 1
ATOM 1407 N N . MET B 1 80 ? 3.256 -6.277 -4.086 1 96.12 80 MET B N 1
ATOM 1408 C CA . MET B 1 80 ? 2.84 -5.242 -5.027 1 96.12 80 MET B CA 1
ATOM 1409 C C . MET B 1 80 ? 1.555 -5.641 -5.742 1 96.12 80 MET B C 1
ATOM 1411 O O . MET B 1 80 ? 1.443 -6.758 -6.254 1 96.12 80 MET B O 1
ATOM 1415 N N . VAL B 1 81 ? 0.646 -4.734 -5.676 1 96.5 81 VAL B N 1
ATOM 1416 C CA . VAL B 1 81 ? -0.672 -5.023 -6.23 1 96.5 81 VAL B CA 1
ATOM 1417 C C . VAL B 1 81 ? -1.003 -4.008 -7.324 1 96.5 81 VAL B C 1
ATOM 1419 O O . VAL B 1 81 ? -1.015 -2.801 -7.078 1 96.5 81 VAL B O 1
ATOM 1422 N N . ALA B 1 82 ? -1.15 -4.5 -8.477 1 92.62 82 ALA B N 1
ATOM 1423 C CA . ALA B 1 82 ? -1.669 -3.672 -9.562 1 92.62 82 ALA B CA 1
ATOM 1424 C C . ALA B 1 82 ? -3.123 -4.016 -9.867 1 92.62 82 ALA B C 1
ATOM 1426 O O . ALA B 1 82 ? -3.428 -5.125 -10.312 1 92.62 82 ALA B O 1
ATOM 1427 N N . ALA B 1 83 ? -3.936 -3.01 -9.453 1 82 83 ALA B N 1
ATOM 1428 C CA . ALA B 1 83 ? -5.371 -3.17 -9.664 1 82 83 ALA B CA 1
ATOM 1429 C C . ALA B 1 83 ? -5.762 -2.803 -11.094 1 82 83 ALA B C 1
ATOM 1431 O O . ALA B 1 83 ? -5.641 -1.645 -11.5 1 82 83 ALA B O 1
ATOM 1432 N N . LYS B 1 84 ? -6.074 -3.775 -11.859 1 80.06 84 LYS B N 1
ATOM 1433 C CA . LYS B 1 84 ? -6.496 -3.52 -13.234 1 80.06 84 LYS B CA 1
ATOM 1434 C C . LYS B 1 84 ? -7.961 -3.898 -13.438 1 80.06 84 LYS B C 1
ATOM 1436 O O . LYS B 1 84 ? -8.57 -4.531 -12.57 1 80.06 84 LYS B O 1
ATOM 1441 N N . ASP B 1 85 ? -8.609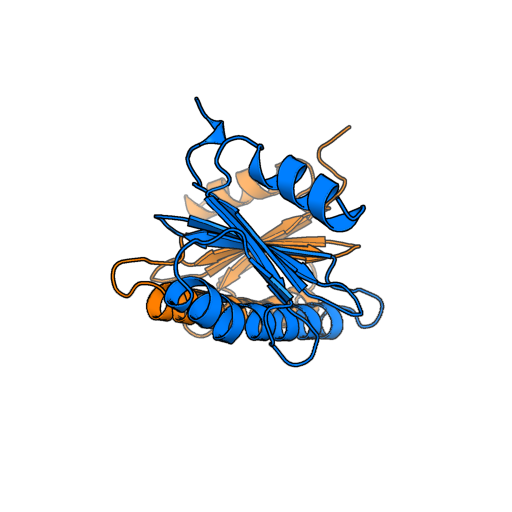 -3.457 -14.5 1 77.06 85 ASP B N 1
ATOM 1442 C CA . ASP B 1 85 ? -10.039 -3.561 -14.75 1 77.06 85 ASP B CA 1
ATOM 1443 C C . ASP B 1 85 ? -10.5 -5.016 -14.727 1 77.06 85 ASP B C 1
ATOM 1445 O O . ASP B 1 85 ? -11.547 -5.332 -14.148 1 77.06 85 ASP B O 1
ATOM 1449 N N . ASP B 1 86 ? -9.703 -5.926 -15.266 1 83.81 86 ASP B N 1
ATOM 1450 C CA . ASP B 1 86 ? -10.219 -7.281 -15.422 1 83.81 86 ASP B CA 1
ATOM 1451 C C . ASP B 1 86 ? -9.453 -8.266 -14.547 1 83.81 86 ASP B C 1
ATOM 1453 O O . ASP B 1 86 ? -9.836 -9.43 -14.422 1 83.81 86 ASP B O 1
ATOM 1457 N N . PHE B 1 87 ? -8.406 -7.812 -14.047 1 88.94 87 PHE B N 1
ATOM 1458 C CA . PHE B 1 87 ? -7.625 -8.703 -13.195 1 88.94 87 PHE B CA 1
ATOM 1459 C C . PHE B 1 87 ? -6.766 -7.898 -12.219 1 88.94 87 PHE B C 1
ATOM 1461 O O . PHE B 1 87 ? -6.617 -6.684 -12.375 1 88.94 87 PHE B O 1
ATOM 1468 N N . VAL B 1 88 ? -6.359 -8.609 -11.172 1 93.06 88 VAL B N 1
ATOM 1469 C CA . VAL B 1 88 ? -5.414 -8.062 -10.203 1 93.06 88 VAL B CA 1
ATOM 1470 C C . VAL B 1 88 ? -4.102 -8.836 -10.273 1 93.06 88 VAL B C 1
ATOM 1472 O O . VAL B 1 88 ? -4.102 -10.07 -10.281 1 93.06 88 VAL B O 1
ATOM 1475 N N . LEU B 1 89 ? -3.033 -8.094 -10.469 1 93.94 89 LEU B N 1
ATOM 1476 C CA . LEU B 1 89 ? -1.699 -8.688 -10.477 1 93.94 89 LEU B CA 1
ATOM 1477 C C . LEU B 1 89 ? -1.034 -8.547 -9.109 1 93.94 89 LEU B C 1
ATOM 1479 O O . LEU B 1 89 ? -0.964 -7.445 -8.562 1 93.94 89 LEU B O 1
ATOM 1483 N N . LEU B 1 90 ? -0.619 -9.664 -8.562 1 96.5 90 LEU B N 1
ATOM 1484 C CA . LEU B 1 90 ? 0.114 -9.695 -7.297 1 96.5 90 LEU B CA 1
ATOM 1485 C C . LEU B 1 90 ? 1.564 -10.109 -7.52 1 96.5 90 LEU B C 1
ATOM 1487 O O . LEU B 1 90 ? 1.83 -11.172 -8.078 1 96.5 90 LEU B O 1
ATOM 1491 N N . VAL B 1 91 ? 2.465 -9.273 -7.117 1 96.44 91 VAL B N 1
ATOM 1492 C CA . VAL B 1 91 ? 3.883 -9.617 -7.145 1 96.44 91 VAL B CA 1
ATOM 1493 C C . VAL B 1 91 ? 4.43 -9.664 -5.723 1 96.44 91 VAL B C 1
ATOM 1495 O O . VAL B 1 91 ? 4.406 -8.664 -5.004 1 96.44 91 VAL B O 1
ATOM 1498 N N . ILE B 1 92 ? 4.84 -10.82 -5.305 1 96.88 92 ILE B N 1
ATOM 1499 C CA . ILE B 1 92 ? 5.414 -11.016 -3.977 1 96.88 92 ILE B CA 1
ATOM 1500 C C . ILE B 1 92 ? 6.938 -11 -4.062 1 96.88 92 ILE B C 1
ATOM 1502 O O . ILE B 1 92 ? 7.531 -11.75 -4.84 1 96.88 92 ILE B O 1
ATOM 1506 N N . GLN B 1 93 ? 7.465 -10.109 -3.258 1 96.12 93 GLN B N 1
ATOM 1507 C CA . GLN B 1 93 ? 8.906 -9.914 -3.355 1 96.12 93 GLN B CA 1
ATOM 1508 C C . GLN B 1 93 ? 9.562 -9.969 -1.98 1 96.12 93 GLN B C 1
ATOM 1510 O O . GLN B 1 93 ? 8.914 -9.719 -0.963 1 96.12 93 GLN B O 1
ATOM 1515 N N . ASP B 1 94 ? 10.852 -10.398 -2.045 1 94.38 94 ASP B N 1
ATOM 1516 C CA . ASP B 1 94 ? 11.711 -10.211 -0.879 1 94.38 94 ASP B CA 1
ATOM 1517 C C . ASP B 1 94 ? 12.055 -8.734 -0.688 1 94.38 94 ASP B C 1
ATOM 1519 O O . ASP B 1 94 ? 12.711 -8.125 -1.54 1 94.38 94 ASP B O 1
ATOM 1523 N N . PRO B 1 95 ? 11.625 -8.227 0.404 1 90.56 95 PRO B N 1
ATOM 1524 C CA . PRO B 1 95 ? 11.836 -6.789 0.566 1 90.56 95 PRO B CA 1
ATOM 1525 C C . PRO B 1 95 ? 13.32 -6.418 0.646 1 90.56 95 PRO B C 1
ATOM 1527 O O . PRO B 1 95 ? 13.68 -5.254 0.467 1 90.56 95 PRO B O 1
ATOM 1530 N N . ASN B 1 96 ? 14.102 -7.25 0.923 1 87.12 96 ASN B N 1
ATOM 1531 C CA . ASN B 1 96 ? 15.516 -6.965 1.134 1 87.12 96 ASN B CA 1
ATOM 1532 C C . ASN B 1 96 ? 16.344 -7.324 -0.094 1 87.12 96 ASN B C 1
ATOM 1534 O O . ASN B 1 96 ? 17.578 -7.207 -0.074 1 87.12 96 ASN B O 1
ATOM 1538 N N . ALA B 1 97 ? 15.68 -7.812 -1.092 1 77.69 97 ALA B N 1
ATOM 1539 C CA . ALA B 1 97 ? 16.469 -8.234 -2.246 1 77.69 97 ALA B CA 1
ATOM 1540 C C . ALA B 1 97 ? 17.047 -7.035 -2.982 1 77.69 97 ALA B C 1
ATOM 1542 O O . ALA B 1 97 ? 17.938 -7.188 -3.824 1 77.69 97 ALA B O 1
ATOM 1543 N N . ALA B 1 98 ? 16.609 -5.902 -3.098 1 57.12 98 ALA B N 1
ATOM 1544 C CA . ALA B 1 98 ? 17.219 -4.863 -3.934 1 57.12 98 ALA B CA 1
ATOM 1545 C C . ALA B 1 98 ? 18.703 -4.723 -3.65 1 57.12 98 ALA B C 1
ATOM 1547 O O . ALA B 1 98 ? 19.5 -4.457 -4.559 1 57.12 98 ALA B O 1
ATOM 1548 N N . SER B 1 99 ? 19.125 -4.27 -2.465 1 48.03 99 SER B N 1
ATOM 1549 C CA . SER B 1 99 ? 20.375 -3.531 -2.305 1 48.03 99 SER B CA 1
ATOM 1550 C C . SER B 1 99 ? 21.578 -4.402 -2.639 1 48.03 99 SER B C 1
ATOM 1552 O O . SER B 1 99 ? 22.719 -3.926 -2.652 1 48.03 99 SER B O 1
ATOM 1554 N N . THR B 1 100 ? 21.484 -5.727 -2.742 1 35.22 100 THR B N 1
ATOM 1555 C CA . THR B 1 100 ? 22.828 -6.191 -3.043 1 35.22 100 THR B CA 1
ATOM 1556 C C . THR B 1 100 ? 23.031 -6.324 -4.551 1 35.22 100 THR B C 1
ATOM 1558 O O . THR B 1 100 ? 22.141 -6.805 -5.262 1 35.22 100 THR B O 1
#

Radius of gyration: 17.54 Å; Cα contacts (8 Å, |Δi|>4): 370; chains: 2; bounding box: 37×49×44 Å

Foldseek 3Di:
DPPVVVVLVVLCPDWFWDKKWKAWPVLHTPDIPDPDVVVNSVCSVPVVVVQVVVQVVQCVVPVVDGDAWDWDDDPAWIWIWGDDDTIIMITIGGPPGPPD/DPPVVVVLVVLCPDWFWDKKWKAWPVLHTPDIPDPDVVVNSVCSVPVVVVQVVVQVVQCVVPVVDGDQWDWDDDQAWIWIWGDDDTIIMITIGGPPGPPD

Organism: Chlamydomonas reinhardtii (NCBI:txid3055)

Solvent-accessible surface area (backbone atoms only — not comparable to full-atom values): 10667 Å² total; per-residue (Å²): 125,56,75,60,51,54,50,50,52,53,53,51,65,37,84,36,40,70,33,40,37,32,23,36,86,84,45,47,70,77,45,63,66,53,89,50,64,67,60,53,50,51,50,37,67,49,51,59,57,51,52,50,52,51,30,49,50,41,27,72,77,34,76,91,44,47,52,50,38,39,37,42,29,32,81,72,35,24,38,38,34,40,65,48,95,66,34,36,41,38,39,34,23,39,66,70,39,74,82,108,123,56,74,62,51,53,51,50,52,52,54,50,66,37,84,36,41,70,34,43,37,32,24,36,85,82,45,47,73,77,45,61,65,54,88,51,65,68,60,53,49,52,48,39,66,49,49,58,57,51,54,51,52,50,30,50,49,41,27,72,77,35,76,88,44,46,53,51,37,37,37,43,29,33,82,73,36,23,37,38,35,39,66,48,96,68,33,36,39,38,38,35,24,40,66,73,40,70,85,113

=== Feature glossary ===
Feature key, reading from the visual/contextual features back to the raw sequence:

Rendered structure images. Six rendered views show the 3D structure from the faces of a cube — i.e. along ±x, ±y, ±z. Rendering representation is drawn randomly per protein from cartoon (secondary-structure ribbons), sticks (backbone bonds), or molecular surface; coloring is either N→C rainbow (blue at the N-terminus through red at the C-terminus) or one color per chain.

Contact-map, Ramachandran, and PAE plots. The contact map is a binary N×N matrix image: pixel (i, j) is dark where Cα_i and Cα_j are within 8 Å and |i−j|>4. Because the |i−j|>4 filter removes local helical contacts, off-diagonal stripes parallel to the main diagonal indicate parallel β-sheets; stripes perpendicular to it indicate antiparallel β-sheets. The Ramachandran plot scatters every residue's (φ, ψ) pair against the sterically allowed regions. The PAE heatmap renders the predicted-aligned-error matrix.

InterPro / GO / CATH / organism. Database cross-references. InterPro integrates a dozen domain/family signature databases into unified entries with residue-range hits. GO terms attach function/process/location labels with evidence codes. CATH codes position the fold in a four-level structural taxonomy. Organism is the NCBI-taxonomy species name.

Nearest PDB structures. The Foldseek neighbor list gives the closest experimentally determined structures in the PDB, ranked by structural alignment. TM-score near 1 means near-identical fold; near 0.3 means only rough topology match. This is how one finds what a novel AlphaFold prediction most resembles in the solved-structure universe.

Predicted aligned error. PAE(i, j) answers: if I align the predicted and true structures on residue i, how far off (in Å) do I expect residue j to be? A block-diagonal PAE matrix with low values on the blocks and high values off-diagonal is the signature of a multi-domain protein with confidently predicted domains but uncertain inter-domain orientation.

Solvent-accessible surface area. Accessible surface area quantifies burial. A residue with SASA near zero is packed into the hydrophobic core; one with SASA >100 Å² sits on the surface. Computed here via the Shrake–Rupley numerical algorithm with a 1.4 Å probe.

B-factor. B-factor (Debye–Waller factor) reflects atomic displacement in the crystal lattice. It is an experimental observable (units Å²), not a prediction; low values mean the atom is pinned down, high values mean it moves or is heterogeneous across the crystal.

pLDDT. For AlphaFold models, the B-factor field carries pLDDT — the model's own estimate of local accuracy on a 0–100 scale. Regions with pLDDT<50 should be treated as essentially unmodeled; they often correspond to intrinsically disordered segments.

Backbone torsions (φ/ψ). φ (phi) and ψ (psi) are the two rotatable backbone dihedrals per residue: φ is the C(i-1)–N–Cα–C torsion, ψ is the N–Cα–C–N(i+1) torsion, both in degrees on (−180°, 180°]. α-helical residues cluster near (−60°, −45°); β-strand residues near (−120°, +130°). A Ramachandran plot is simply a scatter of (φ, ψ) for every residue.

Radius of gyration, Cα contacts, bounding box. Radius of gyration (Rg) is the root-mean-square distance of Cα atoms from their centroid — a single number for overall size and compactness. A globular domain of N residues has Rg ≈ 2.2·N^0.38 Å; an extended or disordered chain has a much larger Rg. The Cα contact count is the number of residue pairs whose Cα atoms are within 8 Å and are more than four positions apart in sequence — a standard proxy for tertiary packing density. The bounding box is the smallest axis-aligned box enclosing all Cα atoms.

Secondary structure (3-state, P-SEA). Three-state secondary structure (P-SEA) collapses the eight DSSP classes into helix (a), strand (b), and coil (c). P-SEA assigns these from Cα geometry alone — distances and angles — without requiring backbone oxygens, so it works on any Cα trace.

Secondary structure (8-state, DSSP). DSSP 8-state secondary structure assigns each residue one of H (α-helix), G (3₁₀-helix), I (π-helix), E (extended β-strand), B (isolated β-bridge), T (hydrogen-bonded turn), S (bend), or '-' (coil). The assignment is computed from backbone hydrogen-bond geometry via the Kabsch–Sander algorithm.

Foldseek 3Di. A 3Di character summarizes, for each residue, the relative orientation of the Cα frame of its nearest spatial neighbor. Because it encodes fold topology rather than chemistry, 3Di alignments detect remote structural similarity that sequence alignment misses.

mmCIF coordinates. The mmCIF block holds the 3D Cartesian coordinates of each backbone atom (N, Cα, C, O) in ångströms. mmCIF is the PDB's canonical archive format — a tagged-loop text representation of the atomic model.

Sequence. Sequence gives the chain of amino acids in standard one-letter code (A=alanine, C=cysteine, …, Y=tyrosine), read N→C. It is the only feature that is directly encoded by the gene; all structural features are derived from the folded form of this sequence.